Protein AF-A0A5J5L1P9-F1 (afdb_monomer)

Solvent-accessible surface area (backbone atoms only — not comparable to full-atom values): 9805 Å² total; per-residue (Å²): 118,66,68,64,53,52,54,52,50,53,53,51,52,52,51,52,53,50,54,52,51,53,50,51,51,54,51,48,53,49,54,50,48,52,67,70,63,41,85,56,68,41,82,40,94,40,99,84,51,67,22,40,37,35,69,21,48,25,33,26,48,8,38,79,91,43,48,84,49,47,78,63,53,38,93,44,65,14,41,37,32,46,39,77,67,22,42,37,34,26,42,86,57,82,43,80,42,54,42,92,37,51,66,30,33,37,36,91,45,93,82,44,55,26,38,40,34,38,39,34,66,100,49,58,21,40,25,34,32,31,74,36,44,67,40,28,41,54,52,51,48,59,42,55,76,79,38,54,63,38,74,57,32,44,49,53,42,36,62,68,29,64,84,70,79,58,84,82,84,84,80,73,83,82,71,80,76,81,123

Sequence (179 aa):
MQIMGWVLAIGATMLVALVLALAAVSIYLAFARINRAGDQPRLIPHPGGRAVEFPVMTASRGNRTLPFHLRHGSPLPGLVRVTPDGLDYRPLRWVHVPADRILCVDVPYPSATAFFTVWVRDEPVVSVMAISRLAAEQCVVELALHHPLTPRAWELVAHRYQGGGYVPRVVSPDVARFS

Nearest PDB structures (foldseek):
  7xt7-assembly1_k  TM=6.639E-01  e=9.332E-03  Komagataella phaffii
  5umr-assembly1_A  TM=6.435E-01  e=1.492E-02  Homo sapiens
  1wg7-assembly1_A  TM=4.835E-01  e=2.420E-03  Homo sapiens
  2gcj-assembly4_D  TM=7.622E-01  e=8.186E-02  Saccharomyces cerevisiae
  2gcl-assembly1_A  TM=7.349E-01  e=1.388E-01  Saccharomyces cerevisiae

Mean predicted aligned error: 10.89 Å

pLDDT: mean 78.05, std 16.17, range [36.44, 94.25]

Organism: NCBI:txid1461025

Structure (mmCIF, N/CA/C/O backbone):
data_AF-A0A5J5L1P9-F1
#
_entry.id   AF-A0A5J5L1P9-F1
#
loop_
_atom_site.group_PDB
_atom_site.id
_atom_site.type_symbol
_atom_site.label_atom_id
_atom_site.label_alt_id
_atom_site.label_comp_id
_atom_site.label_asym_id
_atom_site.label_entity_id
_atom_site.label_seq_id
_atom_site.pdbx_PDB_ins_code
_atom_site.Cartn_x
_atom_site.Cartn_y
_atom_site.Cartn_z
_atom_site.occupancy
_atom_site.B_iso_or_equiv
_atom_site.auth_seq_id
_atom_site.auth_comp_id
_atom_site.auth_asym_id
_atom_site.auth_atom_id
_atom_site.pdbx_PDB_model_num
ATOM 1 N N . MET A 1 1 ? 29.258 -15.909 -47.925 1.00 61.88 1 MET A N 1
ATOM 2 C CA . MET A 1 1 ? 28.359 -16.114 -46.760 1.00 61.88 1 MET A CA 1
ATOM 3 C C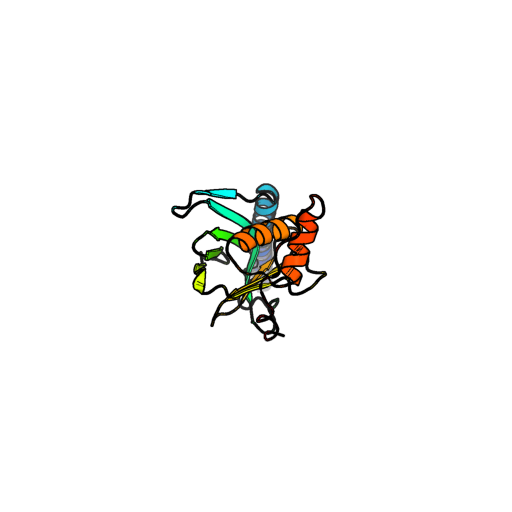 . MET A 1 1 ? 28.634 -15.189 -45.567 1.00 61.88 1 MET A C 1
ATOM 5 O O . MET A 1 1 ? 27.698 -14.946 -44.822 1.00 61.88 1 MET A O 1
ATOM 9 N N . GLN A 1 2 ? 29.836 -14.620 -45.383 1.00 73.62 2 GLN A N 1
ATOM 10 C CA . GLN A 1 2 ? 30.139 -13.740 -44.233 1.00 73.62 2 GLN A CA 1
ATOM 11 C C . GLN A 1 2 ? 29.314 -12.442 -44.163 1.00 73.62 2 GLN A C 1
ATOM 13 O O . GLN A 1 2 ? 28.899 -12.054 -43.078 1.00 73.62 2 GLN A O 1
ATOM 18 N N . ILE A 1 3 ? 29.031 -11.789 -45.296 1.00 79.25 3 ILE A N 1
ATOM 19 C CA . ILE A 1 3 ? 28.313 -10.497 -45.324 1.00 79.25 3 ILE A CA 1
ATOM 20 C C . ILE A 1 3 ? 26.885 -10.631 -44.763 1.00 79.25 3 ILE A C 1
ATOM 22 O O . ILE A 1 3 ? 26.454 -9.802 -43.968 1.00 79.25 3 ILE A O 1
ATOM 26 N N . MET A 1 4 ? 26.183 -11.719 -45.099 1.00 81.38 4 MET A N 1
ATOM 27 C CA . MET A 1 4 ? 24.829 -11.999 -44.598 1.00 81.38 4 MET A CA 1
ATOM 28 C C . MET A 1 4 ? 24.811 -12.195 -43.070 1.00 81.38 4 MET A C 1
ATOM 30 O O . MET A 1 4 ? 23.893 -11.735 -42.396 1.00 81.38 4 MET A O 1
ATOM 34 N N . GLY A 1 5 ? 25.850 -12.834 -42.517 1.00 79.25 5 GLY A N 1
ATOM 35 C CA . GLY A 1 5 ? 25.993 -13.038 -41.073 1.00 79.25 5 GLY A CA 1
ATOM 36 C C . GLY A 1 5 ? 26.191 -11.729 -40.306 1.00 79.25 5 GLY A C 1
ATOM 37 O O . GLY A 1 5 ? 25.571 -11.534 -39.264 1.00 79.25 5 GLY A O 1
ATOM 38 N N . TRP A 1 6 ? 26.984 -10.799 -40.850 1.00 86.62 6 TRP A N 1
ATOM 39 C CA . TRP A 1 6 ? 27.190 -9.477 -40.248 1.00 86.62 6 TRP A CA 1
ATOM 40 C C . TRP A 1 6 ? 25.922 -8.622 -40.249 1.00 86.62 6 TRP A C 1
ATOM 42 O O . TRP A 1 6 ? 25.624 -7.980 -39.245 1.00 86.62 6 TRP A O 1
ATOM 52 N N . VAL A 1 7 ? 25.142 -8.652 -41.333 1.00 85.81 7 VAL A N 1
ATOM 53 C CA . VAL A 1 7 ? 23.871 -7.911 -41.425 1.00 85.81 7 VAL A CA 1
ATOM 54 C C . VAL A 1 7 ? 22.862 -8.412 -40.389 1.00 85.81 7 VAL A C 1
ATOM 56 O O . VAL A 1 7 ? 22.247 -7.604 -39.694 1.00 85.81 7 VAL A O 1
ATOM 59 N N . LEU A 1 8 ? 22.730 -9.733 -40.233 1.00 86.62 8 LEU A N 1
ATOM 60 C CA . LEU A 1 8 ? 21.840 -10.323 -39.230 1.00 86.62 8 LEU A CA 1
ATOM 61 C C . LEU A 1 8 ? 22.298 -10.017 -37.802 1.00 86.62 8 LEU A C 1
ATOM 63 O O . LEU A 1 8 ? 21.467 -9.673 -36.962 1.00 86.62 8 LEU A O 1
ATOM 67 N N . ALA A 1 9 ? 23.605 -10.094 -37.536 1.00 86.06 9 ALA A N 1
ATOM 68 C CA . ALA A 1 9 ? 24.159 -9.763 -36.230 1.00 86.06 9 ALA A CA 1
ATOM 69 C C . ALA A 1 9 ? 23.867 -8.303 -35.865 1.00 86.06 9 ALA A C 1
ATOM 71 O O . ALA A 1 9 ? 23.270 -8.059 -34.825 1.00 86.06 9 ALA A O 1
ATOM 72 N N . ILE A 1 10 ? 24.192 -7.349 -36.747 1.00 89.81 10 ILE A N 1
ATOM 73 C CA . ILE A 1 10 ? 23.948 -5.914 -36.523 1.00 89.81 10 ILE A CA 1
ATOM 74 C C . ILE A 1 10 ? 22.454 -5.637 -36.321 1.00 89.81 10 ILE A C 1
ATOM 76 O O . ILE A 1 10 ? 22.087 -4.918 -35.390 1.00 89.81 10 ILE A O 1
ATOM 80 N N . GLY A 1 11 ? 21.590 -6.233 -37.149 1.00 89.50 11 GLY A N 1
ATOM 81 C CA . GLY A 1 11 ? 20.139 -6.101 -37.014 1.00 89.50 11 GLY A CA 1
ATOM 82 C C . GLY A 1 11 ? 19.629 -6.588 -35.655 1.00 89.50 11 GLY A C 1
ATOM 83 O O . GLY A 1 11 ? 18.851 -5.890 -35.004 1.00 89.50 11 GLY A O 1
ATOM 84 N N . ALA A 1 12 ? 20.117 -7.738 -35.183 1.00 89.31 12 ALA A N 1
ATOM 85 C CA . ALA A 1 12 ? 19.770 -8.267 -33.868 1.00 89.31 12 ALA A CA 1
ATOM 86 C C . ALA A 1 12 ? 20.264 -7.358 -32.731 1.00 89.31 12 ALA A C 1
ATOM 88 O O . ALA A 1 12 ? 19.500 -7.072 -31.809 1.00 89.31 12 ALA A O 1
ATOM 89 N N . THR A 1 13 ? 21.496 -6.839 -32.801 1.00 91.12 13 THR A N 1
ATOM 90 C CA . THR A 1 13 ? 22.022 -5.933 -31.766 1.00 91.12 13 THR A CA 1
ATOM 91 C C . THR A 1 13 ? 21.241 -4.624 -31.708 1.00 91.12 13 THR A C 1
ATOM 93 O O . THR A 1 13 ? 20.932 -4.148 -30.616 1.00 91.12 13 THR A O 1
ATOM 96 N N . MET A 1 14 ? 20.878 -4.053 -32.862 1.00 92.62 14 MET A N 1
ATOM 97 C CA . MET A 1 14 ? 20.061 -2.836 -32.914 1.00 92.62 14 MET A CA 1
ATOM 98 C C . MET A 1 14 ? 18.661 -3.069 -32.343 1.00 92.62 14 MET A C 1
ATOM 100 O O . MET A 1 14 ? 18.158 -2.221 -31.608 1.00 92.62 14 MET A O 1
ATOM 104 N N . LEU A 1 15 ? 18.054 -4.228 -32.620 1.00 94.06 15 LEU A N 1
ATOM 105 C CA . LEU A 1 15 ? 16.758 -4.592 -32.051 1.00 94.06 15 LEU A CA 1
ATOM 106 C C . LEU A 1 15 ? 16.831 -4.715 -30.523 1.00 94.06 15 LEU A C 1
ATOM 108 O O . LEU A 1 15 ? 15.988 -4.157 -29.825 1.00 94.06 15 LEU A O 1
ATOM 112 N N . VAL A 1 16 ? 17.857 -5.389 -29.996 1.00 93.56 16 VAL A N 1
ATOM 113 C CA . VAL A 1 16 ? 18.073 -5.506 -28.545 1.00 93.56 16 VAL A CA 1
ATOM 114 C C . VAL A 1 16 ? 18.275 -4.127 -27.912 1.00 93.56 16 VAL A C 1
ATOM 116 O O . VAL A 1 16 ? 17.633 -3.817 -26.910 1.00 93.56 16 VAL A O 1
ATOM 119 N N . ALA A 1 17 ? 19.105 -3.270 -28.513 1.00 92.38 17 ALA A N 1
ATOM 120 C CA . ALA A 1 17 ? 19.331 -1.911 -28.025 1.00 92.38 17 ALA A CA 1
ATOM 121 C C . ALA A 1 17 ? 18.038 -1.076 -28.017 1.00 92.38 17 ALA A C 1
ATOM 123 O O . ALA A 1 17 ? 17.767 -0.373 -27.043 1.00 92.38 17 ALA A O 1
ATOM 124 N N . LEU A 1 18 ? 17.209 -1.194 -29.059 1.00 94.25 18 LEU A N 1
ATOM 125 C CA . LEU A 1 18 ? 15.919 -0.510 -29.145 1.00 94.25 18 LEU A CA 1
ATOM 126 C C . LEU A 1 18 ? 14.950 -0.978 -28.052 1.00 94.25 18 LEU A C 1
ATOM 128 O O . LEU A 1 18 ? 14.326 -0.150 -27.389 1.00 94.25 18 LEU A O 1
ATOM 132 N N . VAL A 1 19 ? 14.844 -2.291 -27.827 1.00 91.81 19 VAL A N 1
ATOM 133 C CA . VAL A 1 19 ? 13.990 -2.860 -26.771 1.00 91.81 19 VAL A CA 1
ATOM 134 C C . VAL A 1 19 ? 14.438 -2.378 -25.389 1.00 91.81 19 VAL A C 1
ATOM 136 O O . VAL A 1 19 ? 13.602 -1.961 -24.586 1.00 91.81 19 VAL A O 1
ATOM 139 N N . LEU A 1 20 ? 15.747 -2.363 -25.123 1.00 90.81 20 LEU A N 1
ATOM 140 C CA . LEU A 1 20 ? 16.297 -1.858 -23.863 1.00 90.81 20 LEU A CA 1
ATOM 141 C C . LEU A 1 20 ? 16.034 -0.357 -23.678 1.00 90.81 20 LEU A C 1
ATOM 143 O O . LEU A 1 20 ? 15.646 0.061 -22.587 1.00 90.81 20 LEU A O 1
ATOM 147 N N . ALA A 1 21 ? 16.179 0.448 -24.734 1.00 89.50 21 ALA A N 1
ATOM 148 C CA . ALA A 1 21 ? 15.886 1.879 -24.687 1.00 89.50 21 ALA A CA 1
ATOM 149 C C . ALA A 1 21 ? 14.401 2.151 -24.389 1.00 89.50 21 ALA A C 1
ATOM 151 O O . ALA A 1 21 ? 14.083 2.965 -23.522 1.00 89.50 21 ALA A O 1
ATOM 152 N N . LEU A 1 22 ? 13.483 1.431 -25.044 1.00 89.88 22 LEU A N 1
ATOM 153 C CA . LEU A 1 22 ? 12.042 1.547 -24.793 1.00 89.88 22 LEU A CA 1
ATOM 154 C C . LEU A 1 22 ? 11.667 1.128 -23.366 1.00 89.88 22 LEU A C 1
ATOM 156 O O . LEU A 1 22 ? 10.854 1.798 -22.718 1.00 89.88 22 LEU A O 1
ATOM 160 N N . ALA A 1 23 ? 12.276 0.057 -22.851 1.00 80.56 23 ALA A N 1
ATOM 161 C CA . ALA A 1 23 ? 12.087 -0.370 -21.469 1.00 80.56 23 ALA A CA 1
ATOM 162 C C . ALA A 1 23 ? 12.573 0.704 -20.482 1.00 80.56 23 ALA A C 1
ATOM 164 O O . ALA A 1 23 ? 11.833 1.083 -19.573 1.00 80.56 23 ALA A O 1
ATOM 165 N N . ALA A 1 24 ? 13.768 1.263 -20.700 1.00 80.75 24 ALA A N 1
ATOM 166 C CA . ALA A 1 24 ? 14.326 2.322 -19.862 1.00 80.75 24 ALA A CA 1
ATOM 167 C C . ALA A 1 24 ? 13.453 3.589 -19.859 1.00 80.75 24 ALA A C 1
ATOM 169 O O . ALA A 1 24 ? 13.170 4.136 -18.793 1.00 80.75 24 ALA A O 1
ATOM 170 N N . VAL A 1 25 ? 12.960 4.025 -21.024 1.00 83.75 25 VAL A N 1
ATOM 171 C CA . VAL A 1 25 ? 12.041 5.174 -21.135 1.00 83.75 25 VAL A CA 1
ATOM 172 C C . VAL A 1 25 ? 10.729 4.905 -20.401 1.00 83.75 25 VAL A C 1
ATOM 174 O O . VAL A 1 25 ? 10.239 5.774 -19.680 1.00 83.75 25 VAL A O 1
ATOM 177 N N . SER A 1 26 ? 10.168 3.702 -20.534 1.00 73.50 26 SER A N 1
ATOM 178 C CA . SER A 1 26 ? 8.922 3.326 -19.854 1.00 73.50 26 SER A CA 1
ATOM 179 C C . SER A 1 26 ? 9.076 3.362 -18.332 1.00 73.50 26 SER A C 1
ATOM 181 O O . SER A 1 26 ? 8.219 3.909 -17.634 1.00 73.50 26 SER A O 1
ATOM 183 N N . ILE A 1 27 ? 10.200 2.847 -17.823 1.00 75.12 27 ILE A N 1
ATOM 184 C CA . ILE A 1 27 ? 10.556 2.901 -16.401 1.00 75.12 27 ILE A CA 1
ATOM 185 C C . ILE A 1 27 ? 10.727 4.357 -15.951 1.00 75.12 27 ILE A C 1
ATOM 187 O O . ILE A 1 27 ? 10.115 4.771 -14.966 1.00 75.12 27 ILE A O 1
ATOM 191 N N . TYR A 1 28 ? 11.491 5.162 -16.695 1.00 77.56 28 TYR A N 1
ATOM 192 C CA . TYR A 1 28 ? 11.703 6.576 -16.384 1.00 77.56 28 TYR A CA 1
ATOM 193 C C . TYR A 1 28 ? 10.385 7.353 -16.318 1.00 77.56 28 TYR A C 1
ATOM 195 O O . TYR A 1 28 ? 10.155 8.083 -15.360 1.00 77.56 28 TYR A O 1
ATOM 203 N N . LEU A 1 29 ? 9.486 7.174 -17.289 1.00 75.69 29 LEU A N 1
ATOM 204 C CA . LEU A 1 29 ? 8.185 7.843 -17.296 1.00 75.69 29 LEU A CA 1
ATOM 205 C C . LEU A 1 29 ? 7.301 7.406 -16.122 1.00 75.69 29 LEU A C 1
ATOM 207 O O . LEU A 1 29 ? 6.571 8.235 -15.577 1.00 75.69 29 LEU A O 1
ATOM 211 N N . ALA A 1 30 ? 7.371 6.138 -15.714 1.00 66.31 30 ALA A N 1
ATOM 212 C CA . ALA A 1 30 ? 6.647 5.638 -14.552 1.00 66.31 30 ALA A CA 1
ATOM 213 C C . ALA A 1 30 ? 7.141 6.307 -13.256 1.00 66.31 30 ALA A C 1
ATOM 215 O O . ALA A 1 30 ? 6.335 6.879 -12.521 1.00 66.31 30 ALA A O 1
ATOM 216 N N . PHE A 1 31 ? 8.458 6.338 -13.025 1.00 67.06 31 PHE A N 1
ATOM 217 C CA . PHE A 1 31 ? 9.056 7.026 -11.873 1.00 67.06 31 PHE A CA 1
ATOM 218 C C . PHE A 1 31 ? 8.870 8.548 -11.923 1.00 67.06 31 PHE A C 1
ATOM 220 O O . PHE A 1 31 ? 8.550 9.170 -10.913 1.00 67.06 31 PHE A O 1
ATOM 227 N N . ALA A 1 32 ? 8.989 9.169 -13.096 1.00 64.12 32 ALA A N 1
ATOM 228 C CA . ALA A 1 32 ? 8.755 10.599 -13.265 1.00 64.12 32 ALA A CA 1
ATOM 229 C C . ALA A 1 32 ? 7.293 10.978 -12.984 1.00 64.12 32 ALA A C 1
ATOM 231 O O . ALA A 1 32 ? 7.040 12.045 -12.427 1.00 64.12 32 ALA A O 1
ATOM 232 N N . ARG A 1 33 ? 6.322 10.118 -13.327 1.00 61.56 33 ARG A N 1
ATOM 233 C CA . ARG A 1 33 ? 4.910 10.321 -12.961 1.00 61.56 33 ARG A CA 1
ATOM 234 C C . ARG A 1 33 ? 4.687 10.241 -11.457 1.00 61.56 33 ARG A C 1
ATOM 236 O O . ARG A 1 33 ? 3.936 11.066 -10.953 1.00 61.56 33 ARG A O 1
ATOM 243 N N . ILE A 1 34 ? 5.350 9.320 -10.757 1.00 60.69 34 ILE A N 1
ATOM 244 C CA . ILE A 1 34 ? 5.328 9.286 -9.287 1.00 60.69 34 ILE A CA 1
ATOM 245 C C . ILE A 1 34 ? 5.867 10.603 -8.722 1.00 60.69 34 ILE A C 1
ATOM 247 O O . ILE A 1 34 ? 5.175 11.281 -7.970 1.00 60.69 34 ILE A O 1
ATOM 251 N N . ASN A 1 35 ? 7.067 11.003 -9.149 1.00 58.12 35 ASN A N 1
ATOM 252 C CA . ASN A 1 35 ? 7.726 12.204 -8.638 1.00 58.12 35 ASN A CA 1
ATOM 253 C C . ASN A 1 35 ? 6.934 13.488 -8.952 1.00 58.12 35 ASN A C 1
ATOM 255 O O . ASN A 1 35 ? 6.962 14.429 -8.166 1.00 58.12 35 ASN A O 1
ATOM 259 N N . ARG A 1 36 ? 6.208 13.542 -10.083 1.00 52.47 36 ARG A N 1
ATOM 260 C CA . ARG A 1 36 ? 5.356 14.688 -10.465 1.00 52.47 36 ARG A CA 1
ATOM 261 C C . ARG A 1 36 ? 3.974 14.693 -9.820 1.00 52.47 36 ARG A C 1
ATOM 263 O O . ARG A 1 36 ? 3.430 15.775 -9.629 1.00 52.47 36 ARG A O 1
ATOM 270 N N . ALA A 1 37 ? 3.391 13.530 -9.521 1.00 51.53 37 ALA A N 1
ATOM 271 C CA . ALA A 1 37 ? 2.136 13.455 -8.767 1.00 51.53 37 ALA A CA 1
ATOM 272 C C . ALA A 1 37 ? 2.305 13.998 -7.336 1.00 51.53 37 ALA A C 1
ATOM 274 O O . ALA A 1 37 ? 1.316 14.349 -6.697 1.00 51.53 37 ALA A O 1
ATOM 275 N N . GLY A 1 38 ? 3.558 14.118 -6.884 1.00 50.75 38 GLY A N 1
ATOM 276 C CA . GLY A 1 38 ? 3.912 14.484 -5.529 1.00 50.75 38 GLY A CA 1
ATOM 277 C C . GLY A 1 38 ? 3.603 13.333 -4.582 1.00 50.75 38 GLY A C 1
ATOM 278 O O . GLY A 1 38 ? 2.714 12.520 -4.823 1.00 50.75 38 GLY A O 1
ATOM 279 N N . ASP A 1 39 ? 4.286 13.307 -3.447 1.00 61.56 39 ASP A N 1
ATOM 280 C CA . ASP A 1 39 ? 3.940 12.475 -2.285 1.00 61.56 39 ASP A CA 1
ATOM 281 C C . ASP A 1 39 ? 2.540 12.794 -1.710 1.00 61.56 39 ASP A C 1
ATOM 283 O O . ASP A 1 39 ? 2.238 12.460 -0.569 1.00 61.56 39 ASP A O 1
ATOM 287 N N . GLN A 1 40 ? 1.688 13.510 -2.448 1.00 71.31 40 GLN A N 1
ATOM 288 C CA . GLN A 1 40 ? 0.468 14.081 -1.923 1.00 71.31 40 GLN A CA 1
ATOM 289 C C . GLN A 1 40 ? -0.695 13.102 -2.089 1.00 71.31 40 GLN A C 1
ATOM 291 O O . GLN A 1 40 ? -1.051 12.751 -3.221 1.00 71.31 40 GLN A O 1
ATOM 296 N N . PRO A 1 41 ? -1.321 12.678 -0.979 1.00 84.62 41 PRO A N 1
ATOM 297 C CA . PRO A 1 41 ? -2.553 11.920 -1.042 1.00 84.62 41 PRO A CA 1
ATOM 298 C C . PRO A 1 41 ? -3.636 12.700 -1.780 1.00 84.62 41 PRO A C 1
ATOM 300 O O . PRO A 1 41 ? -3.777 13.915 -1.625 1.00 84.62 41 PRO A O 1
ATOM 303 N N . ARG A 1 42 ? -4.438 11.988 -2.568 1.00 87.44 42 ARG A N 1
ATOM 304 C CA . ARG A 1 42 ? -5.562 12.562 -3.307 1.00 87.44 42 ARG A CA 1
ATOM 305 C C . ARG A 1 42 ? -6.856 12.128 -2.645 1.00 87.44 42 ARG A C 1
ATOM 307 O O . ARG A 1 42 ? -7.123 10.938 -2.513 1.00 87.44 42 ARG A O 1
ATOM 314 N N . LEU A 1 43 ? -7.669 13.098 -2.251 1.00 89.06 43 LEU A N 1
ATOM 315 C CA . LEU A 1 43 ? -9.020 12.835 -1.770 1.00 89.06 43 LEU A CA 1
ATOM 316 C C . LEU A 1 43 ? -9.913 12.451 -2.950 1.00 89.06 43 LEU A C 1
ATOM 318 O O . LEU A 1 43 ? -9.950 13.147 -3.966 1.00 89.06 43 LEU A O 1
ATOM 322 N N . ILE A 1 44 ? -10.631 11.345 -2.800 1.00 89.69 44 ILE A N 1
ATOM 323 C CA . ILE A 1 44 ? -11.572 10.815 -3.782 1.00 89.69 44 ILE A CA 1
ATOM 324 C C . ILE A 1 44 ? -12.957 10.750 -3.124 1.00 89.69 44 ILE A C 1
ATOM 326 O O . ILE A 1 44 ? -13.070 10.317 -1.971 1.00 89.69 44 ILE A O 1
ATOM 330 N N . PRO A 1 45 ? -14.023 11.173 -3.827 1.00 87.00 45 PRO A N 1
ATOM 331 C CA . PRO A 1 45 ? -15.382 11.007 -3.332 1.00 87.00 45 PRO A CA 1
ATOM 332 C C . PRO A 1 45 ? -15.723 9.520 -3.183 1.00 87.00 45 PRO A C 1
ATOM 334 O O . PRO A 1 45 ? -15.483 8.728 -4.095 1.00 87.00 45 PRO A O 1
ATOM 337 N N . HIS A 1 46 ? -16.304 9.150 -2.042 1.00 86.44 46 HIS A N 1
ATOM 338 C CA . HIS A 1 46 ? -16.742 7.789 -1.754 1.00 86.44 46 HIS A CA 1
ATOM 339 C C . HIS A 1 46 ? -18.144 7.807 -1.116 1.00 86.44 46 HIS A C 1
ATOM 341 O O . HIS A 1 46 ? -18.411 8.677 -0.289 1.00 86.44 46 HIS A O 1
ATOM 347 N N . PRO A 1 47 ? -19.054 6.869 -1.441 1.00 83.00 47 PRO A N 1
ATOM 348 C CA . PRO A 1 47 ? -20.404 6.859 -0.866 1.00 83.00 47 PRO A CA 1
ATOM 349 C C . PRO A 1 47 ? -20.412 6.783 0.669 1.00 83.00 47 PRO A C 1
ATOM 351 O O . PRO A 1 47 ? -21.222 7.432 1.320 1.00 83.00 47 PRO A O 1
ATOM 354 N N . GLY A 1 48 ? -19.475 6.022 1.241 1.00 78.25 48 GLY A N 1
ATOM 355 C CA . GLY A 1 48 ? -19.308 5.853 2.689 1.00 78.25 48 GLY A CA 1
ATOM 356 C C . GLY A 1 48 ? -18.507 6.954 3.399 1.00 78.25 48 GLY A C 1
ATOM 357 O O . GLY A 1 48 ? -18.179 6.789 4.569 1.00 78.25 48 GLY A O 1
ATOM 358 N N . GLY A 1 49 ? -18.133 8.044 2.716 1.00 82.00 49 GLY A N 1
ATOM 359 C CA . GLY A 1 49 ? -17.359 9.142 3.305 1.00 82.00 49 GLY A CA 1
ATOM 360 C C . GLY A 1 49 ? -16.215 9.612 2.410 1.00 82.00 49 GLY A C 1
ATOM 361 O O . GLY A 1 49 ? -16.414 9.949 1.245 1.00 82.00 49 GLY A O 1
ATOM 362 N N . ARG A 1 50 ? -14.995 9.663 2.953 1.00 86.44 50 ARG A N 1
ATOM 363 C CA . ARG A 1 50 ? -13.801 10.016 2.174 1.00 86.44 50 ARG A CA 1
ATOM 364 C C . ARG A 1 50 ? -13.004 8.766 1.831 1.00 86.44 50 ARG A C 1
ATOM 366 O O . ARG A 1 50 ? -12.776 7.934 2.701 1.00 86.44 50 ARG A O 1
ATOM 373 N N . ALA A 1 51 ? -12.566 8.661 0.583 1.00 90.19 51 ALA A N 1
ATOM 374 C CA . ALA A 1 51 ? -11.493 7.758 0.200 1.00 90.19 51 ALA A CA 1
ATOM 375 C C . ALA A 1 51 ? -10.226 8.578 -0.037 1.00 90.19 51 ALA A C 1
ATOM 377 O O . ALA A 1 51 ? -10.290 9.700 -0.547 1.00 90.19 51 ALA A O 1
ATOM 378 N N . VAL A 1 52 ? -9.071 8.026 0.318 1.00 92.56 52 VAL A N 1
ATOM 379 C CA . VAL A 1 52 ? -7.781 8.687 0.108 1.00 92.56 52 VAL A CA 1
ATOM 380 C C . VAL A 1 52 ? -6.886 7.780 -0.716 1.00 92.56 52 VAL A C 1
ATOM 382 O O . VAL A 1 52 ? -6.607 6.647 -0.332 1.00 92.56 52 VAL A O 1
ATOM 385 N N . GLU A 1 53 ? -6.450 8.276 -1.869 1.00 91.94 53 GLU A N 1
ATOM 386 C CA . GLU A 1 53 ? -5.537 7.586 -2.771 1.00 91.94 53 GLU A CA 1
ATOM 387 C C . GLU A 1 53 ? -4.100 8.049 -2.542 1.00 91.94 53 GLU A C 1
ATOM 389 O O . GLU A 1 53 ? -3.785 9.234 -2.645 1.00 91.94 53 GLU A O 1
ATOM 394 N N . PHE A 1 54 ? -3.226 7.087 -2.280 1.00 90.19 54 PHE A N 1
ATOM 395 C CA . PHE A 1 54 ? -1.802 7.261 -2.068 1.00 90.19 54 PHE A CA 1
ATOM 396 C C . PHE A 1 54 ? -1.038 6.659 -3.250 1.00 90.19 54 PHE A C 1
ATOM 398 O O . PHE A 1 54 ? -1.193 5.464 -3.544 1.00 90.19 54 PHE A O 1
ATOM 405 N N . PRO A 1 55 ? -0.198 7.445 -3.938 1.00 87.75 55 PRO A N 1
ATOM 406 C CA . PRO A 1 55 ? 0.764 6.880 -4.863 1.00 87.75 55 PRO A CA 1
ATOM 407 C C . PRO A 1 55 ? 1.854 6.140 -4.073 1.00 87.75 55 PRO A C 1
ATOM 409 O O . PRO A 1 55 ? 2.311 6.599 -3.027 1.00 87.75 55 PRO A O 1
ATOM 412 N N . VAL A 1 56 ? 2.249 4.956 -4.546 1.00 86.69 56 VAL A N 1
ATOM 413 C CA . VAL A 1 56 ? 3.227 4.090 -3.867 1.00 86.69 56 VAL A CA 1
ATOM 414 C C . VAL A 1 56 ? 4.254 3.559 -4.865 1.00 86.69 56 VAL A C 1
ATOM 416 O O . VAL A 1 56 ? 3.956 3.417 -6.053 1.00 86.69 56 VAL A O 1
ATOM 419 N N . MET A 1 57 ? 5.463 3.227 -4.403 1.00 82.50 57 MET A N 1
ATOM 420 C CA . MET A 1 57 ? 6.454 2.564 -5.261 1.00 82.50 57 MET A CA 1
ATOM 421 C C . MET A 1 57 ? 5.961 1.189 -5.693 1.00 82.50 57 MET A C 1
ATOM 423 O O . MET A 1 57 ? 6.080 0.831 -6.858 1.00 82.50 57 MET A O 1
ATOM 427 N N . THR A 1 58 ? 5.382 0.427 -4.766 1.00 84.94 58 THR A N 1
ATOM 428 C CA . THR A 1 58 ? 4.745 -0.850 -5.083 1.00 84.94 58 THR A CA 1
ATOM 429 C C . THR A 1 58 ? 3.718 -1.224 -4.017 1.00 84.94 58 THR A C 1
ATOM 431 O O . THR A 1 58 ? 3.867 -0.888 -2.843 1.00 84.94 58 THR A O 1
ATOM 434 N N . ALA A 1 59 ? 2.671 -1.929 -4.434 1.00 86.75 59 ALA A N 1
ATOM 435 C CA . ALA A 1 59 ? 1.719 -2.593 -3.554 1.00 86.75 59 ALA A CA 1
ATOM 436 C C . ALA A 1 59 ? 1.419 -3.970 -4.137 1.00 86.75 59 ALA A C 1
ATOM 438 O O . ALA A 1 59 ? 1.005 -4.079 -5.293 1.00 86.75 59 ALA A O 1
ATOM 439 N N . SER A 1 60 ? 1.642 -5.033 -3.369 1.00 86.44 60 SER A N 1
ATOM 440 C CA . SER A 1 60 ? 1.438 -6.395 -3.866 1.00 86.44 60 SER A CA 1
ATOM 441 C C . SER A 1 60 ? 1.110 -7.382 -2.753 1.00 86.44 60 SER A C 1
ATOM 443 O O . SER A 1 60 ? 1.212 -7.070 -1.570 1.00 86.44 60 SER A O 1
ATOM 445 N N . ARG A 1 61 ? 0.730 -8.600 -3.144 1.00 86.00 61 ARG A N 1
ATOM 446 C CA . ARG A 1 61 ? 0.556 -9.714 -2.211 1.00 86.00 61 ARG A CA 1
ATOM 447 C C . ARG A 1 61 ? 1.924 -10.280 -1.816 1.00 86.00 61 ARG A C 1
ATOM 449 O O . ARG A 1 61 ? 2.667 -10.767 -2.673 1.00 86.00 61 ARG A O 1
ATOM 456 N N . GLY A 1 62 ? 2.236 -10.227 -0.527 1.00 74.94 62 GLY A N 1
ATOM 457 C CA . GLY A 1 62 ? 3.431 -10.792 0.095 1.00 74.94 62 GLY A CA 1
ATOM 458 C C . GLY A 1 62 ? 3.151 -12.110 0.819 1.00 74.94 62 GLY A C 1
ATOM 459 O O . GLY A 1 62 ? 2.009 -12.462 1.116 1.00 74.94 62 GLY A O 1
ATOM 460 N N . ASN A 1 63 ? 4.205 -12.872 1.107 1.00 78.44 63 ASN A N 1
ATOM 461 C CA . ASN A 1 63 ? 4.092 -14.056 1.959 1.00 78.44 63 ASN A CA 1
ATOM 462 C C . ASN A 1 63 ? 3.943 -13.633 3.432 1.00 78.44 63 ASN A C 1
ATOM 464 O O . ASN A 1 63 ? 4.657 -12.745 3.875 1.00 78.44 63 ASN A O 1
ATOM 468 N N . ARG A 1 64 ? 3.083 -14.294 4.215 1.00 73.31 64 ARG A N 1
ATOM 469 C CA . ARG A 1 64 ? 2.954 -14.042 5.663 1.00 73.31 64 ARG A CA 1
ATOM 470 C C . ARG A 1 64 ? 4.274 -14.221 6.416 1.00 73.31 64 ARG A C 1
ATOM 472 O O . ARG A 1 64 ? 4.569 -13.443 7.309 1.00 73.31 64 ARG A O 1
ATOM 479 N N . THR A 1 65 ? 5.076 -15.219 6.038 1.00 71.62 65 THR A N 1
ATOM 480 C CA . THR A 1 65 ? 6.360 -1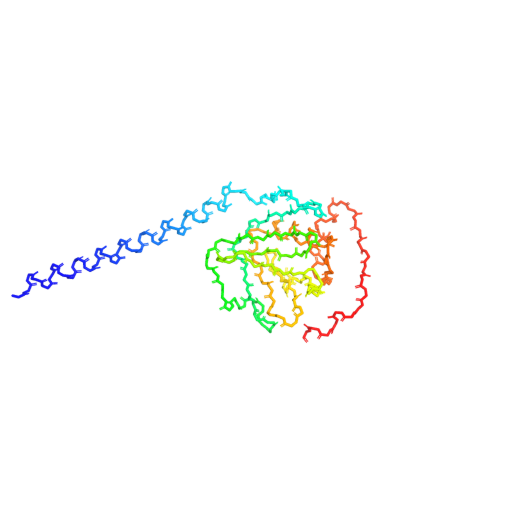5.517 6.702 1.00 71.62 65 THR A CA 1
ATOM 481 C C . THR A 1 65 ? 7.481 -14.578 6.260 1.00 71.62 65 THR A C 1
ATOM 483 O O . THR A 1 65 ? 8.415 -14.322 7.009 1.00 71.62 65 THR A O 1
ATOM 486 N N . LEU A 1 66 ? 7.405 -14.073 5.025 1.00 68.06 66 LEU A N 1
ATOM 487 C CA . LEU A 1 66 ? 8.386 -13.152 4.444 1.00 68.06 66 LEU A CA 1
ATOM 488 C C . LEU A 1 66 ? 7.622 -12.025 3.737 1.00 68.06 66 LEU A C 1
ATOM 490 O O . LEU A 1 66 ? 7.491 -12.053 2.508 1.00 68.06 66 LEU A O 1
ATOM 494 N N . PRO A 1 67 ? 7.092 -11.046 4.493 1.00 57.66 67 PRO A N 1
ATOM 495 C CA . PRO A 1 67 ? 6.204 -10.012 3.955 1.00 57.66 67 PRO A CA 1
ATOM 496 C C . PRO A 1 67 ? 6.869 -9.147 2.886 1.00 57.66 67 PRO A C 1
ATOM 498 O O . PRO A 1 67 ? 6.208 -8.610 2.006 1.00 57.66 67 PRO A O 1
ATOM 501 N N . PHE A 1 68 ? 8.193 -9.045 2.911 1.00 59.84 68 PHE A N 1
ATOM 502 C CA . PHE A 1 68 ? 8.986 -8.331 1.913 1.00 59.84 68 PHE A CA 1
ATOM 503 C C . PHE A 1 68 ? 9.155 -9.107 0.601 1.00 59.84 68 PHE A C 1
ATOM 505 O O . PHE A 1 68 ? 9.500 -8.517 -0.423 1.00 59.84 68 PHE A O 1
ATOM 512 N N . HIS A 1 69 ? 8.935 -10.426 0.607 1.00 57.38 69 HIS A N 1
ATOM 513 C CA . HIS A 1 69 ? 9.018 -11.222 -0.606 1.00 57.38 69 HIS A CA 1
ATOM 514 C C . HIS A 1 69 ? 7.716 -11.053 -1.385 1.00 57.38 69 HIS A C 1
ATOM 516 O O . HIS 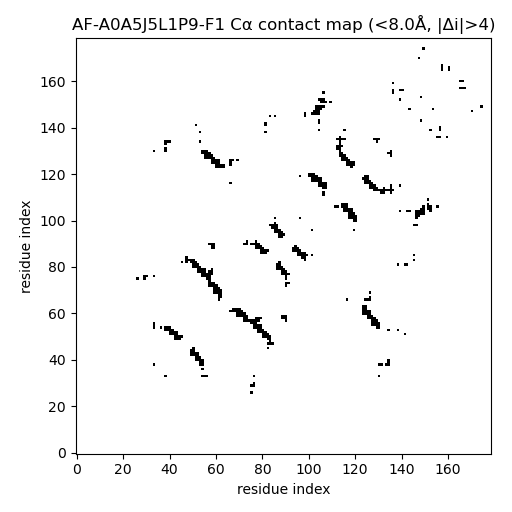A 1 69 ? 6.710 -11.731 -1.147 1.00 57.38 69 HIS A O 1
ATOM 522 N N . LEU A 1 70 ? 7.741 -10.076 -2.291 1.00 57.41 70 LEU A N 1
ATOM 523 C CA . LEU A 1 70 ? 6.647 -9.759 -3.193 1.00 57.41 70 LEU A CA 1
ATOM 524 C C . LEU A 1 70 ? 6.462 -10.954 -4.131 1.00 57.41 70 LEU A C 1
ATOM 526 O O . LEU A 1 70 ? 7.149 -11.070 -5.144 1.00 57.41 70 LEU A O 1
ATOM 530 N N . ARG A 1 71 ? 5.543 -11.869 -3.795 1.00 52.25 71 ARG A N 1
ATOM 531 C CA . ARG A 1 71 ? 5.307 -13.068 -4.614 1.00 52.25 71 ARG A CA 1
ATOM 532 C C . ARG A 1 71 ? 4.939 -12.674 -6.042 1.00 52.25 71 ARG A C 1
ATOM 534 O O . ARG A 1 71 ? 5.343 -13.361 -6.973 1.00 52.25 71 ARG A O 1
ATOM 541 N N . HIS A 1 72 ? 4.224 -11.557 -6.203 1.00 53.09 72 HIS A N 1
ATOM 542 C CA . HIS A 1 72 ? 3.808 -10.978 -7.484 1.00 53.09 72 HIS A CA 1
ATOM 543 C C . HIS A 1 72 ? 4.029 -9.455 -7.503 1.00 53.09 72 HIS A C 1
ATOM 545 O O . HIS A 1 72 ? 3.128 -8.688 -7.850 1.00 53.09 72 HIS A O 1
ATOM 551 N N . GLY A 1 73 ? 5.206 -9.006 -7.055 1.00 51.62 73 GLY A N 1
ATOM 552 C CA . GLY A 1 73 ? 5.567 -7.589 -7.063 1.00 51.62 73 GLY A CA 1
ATOM 553 C C . GLY A 1 73 ? 5.602 -7.045 -8.482 1.00 51.62 73 GLY A C 1
ATOM 554 O O . GLY A 1 73 ? 6.471 -7.419 -9.264 1.00 51.62 73 GLY A O 1
ATOM 555 N N . SER A 1 74 ? 4.665 -6.160 -8.817 1.00 56.38 74 SER A N 1
ATOM 556 C CA . SER A 1 74 ? 4.806 -5.349 -10.020 1.00 56.38 74 SER A CA 1
ATOM 557 C C . SER A 1 74 ? 6.007 -4.420 -9.808 1.00 56.38 74 SER A C 1
ATOM 559 O O . SER A 1 74 ? 6.034 -3.725 -8.787 1.00 56.38 74 SER A O 1
ATOM 561 N N . PRO A 1 75 ? 6.990 -4.380 -10.730 1.00 56.91 75 PRO A N 1
ATOM 562 C CA . PRO A 1 75 ? 8.057 -3.380 -10.690 1.00 56.91 75 PRO A CA 1
ATOM 563 C C . PRO A 1 75 ? 7.522 -1.976 -11.012 1.00 56.91 75 PRO A C 1
ATOM 565 O O . PRO A 1 75 ? 8.276 -1.006 -11.004 1.00 56.91 75 PRO A O 1
ATOM 568 N N . LEU A 1 76 ? 6.233 -1.875 -11.354 1.00 66.25 76 LEU A N 1
ATOM 569 C CA . LEU A 1 76 ? 5.579 -0.633 -11.695 1.00 66.25 76 LEU A CA 1
ATOM 570 C C . LEU A 1 76 ? 5.004 0.050 -10.449 1.00 66.25 76 LEU A C 1
ATOM 572 O O . LEU A 1 76 ? 4.532 -0.627 -9.531 1.00 66.25 76 LEU A O 1
ATOM 576 N N . PRO A 1 77 ? 4.949 1.388 -10.477 1.00 73.94 77 PRO A N 1
ATOM 577 C CA . PRO A 1 77 ? 4.294 2.192 -9.458 1.00 73.94 77 PRO A CA 1
ATOM 578 C C . PRO A 1 77 ? 2.860 1.753 -9.198 1.00 73.94 77 PRO A C 1
ATOM 580 O O . PRO A 1 77 ? 2.067 1.576 -10.132 1.00 73.94 77 PRO A O 1
ATOM 583 N N . GLY A 1 78 ? 2.526 1.622 -7.920 1.00 82.38 78 GLY A N 1
ATOM 584 C CA . GLY A 1 78 ? 1.198 1.245 -7.470 1.00 82.38 78 GLY A CA 1
ATOM 585 C C . GLY A 1 78 ? 0.358 2.448 -7.060 1.00 82.38 78 GLY A C 1
ATOM 586 O O . GLY A 1 78 ? 0.834 3.574 -6.916 1.00 82.38 78 GLY A O 1
ATOM 587 N N . LEU A 1 79 ? -0.918 2.170 -6.823 1.00 88.38 79 LEU A N 1
ATOM 588 C CA . LEU A 1 79 ? -1.802 3.043 -6.062 1.00 88.38 79 LEU A CA 1
ATOM 589 C C . LEU A 1 79 ? -2.386 2.228 -4.917 1.00 88.38 79 LEU A C 1
ATOM 591 O O . LEU A 1 79 ? -2.682 1.043 -5.099 1.00 88.38 79 LEU A O 1
ATOM 595 N N . VAL A 1 80 ? -2.568 2.875 -3.777 1.00 92.12 80 VAL A N 1
ATOM 596 C CA . VAL A 1 80 ? -3.319 2.351 -2.638 1.00 92.12 80 VAL A CA 1
ATOM 597 C C . VAL A 1 80 ? -4.449 3.325 -2.347 1.00 92.12 80 VAL A C 1
ATOM 599 O O . VAL A 1 80 ? -4.211 4.525 -2.291 1.00 92.12 80 VAL A O 1
ATOM 602 N N . ARG A 1 81 ? -5.675 2.838 -2.179 1.00 93.56 81 ARG A N 1
ATOM 603 C CA . ARG A 1 81 ? -6.806 3.633 -1.706 1.00 93.56 81 ARG A CA 1
ATOM 604 C C . ARG A 1 81 ? -7.244 3.099 -0.366 1.00 93.56 81 ARG A C 1
ATOM 606 O O . ARG A 1 81 ? -7.581 1.925 -0.237 1.00 93.56 81 ARG A O 1
ATOM 613 N N . VAL A 1 82 ? -7.250 3.987 0.607 1.00 93.69 82 VAL A N 1
ATOM 614 C CA . VAL A 1 82 ? -7.866 3.735 1.898 1.00 93.69 82 VAL A CA 1
ATOM 615 C C . VAL A 1 82 ? -9.303 4.216 1.793 1.00 93.69 82 VAL A C 1
ATOM 617 O O . VAL A 1 82 ? -9.548 5.367 1.426 1.00 93.69 82 VAL A O 1
ATOM 620 N N . THR A 1 83 ? -10.246 3.317 2.043 1.00 91.75 83 THR A N 1
ATOM 621 C CA . THR A 1 83 ? -11.682 3.586 1.977 1.00 91.75 83 THR A CA 1
ATOM 622 C C . THR A 1 83 ? -12.342 3.142 3.284 1.00 91.75 83 THR A C 1
ATOM 624 O O . THR A 1 83 ? -11.799 2.278 3.973 1.00 91.75 83 THR A O 1
ATOM 627 N N . PRO A 1 84 ? -13.531 3.664 3.622 1.00 87.25 84 PRO A N 1
ATOM 628 C CA . PRO A 1 84 ? -14.293 3.176 4.772 1.00 87.25 84 PRO A CA 1
ATOM 629 C C . PRO A 1 84 ? -14.652 1.685 4.666 1.00 87.25 84 PRO A C 1
ATOM 631 O O . PRO A 1 84 ? -14.761 1.007 5.684 1.00 87.25 84 PRO A O 1
ATOM 634 N N . ASP A 1 85 ? -14.790 1.175 3.439 1.00 91.12 85 ASP A N 1
ATOM 635 C CA . ASP A 1 85 ? -15.177 -0.211 3.156 1.00 91.12 85 ASP A CA 1
ATOM 636 C C . ASP A 1 85 ? -13.971 -1.165 3.135 1.00 91.12 85 ASP A C 1
ATOM 638 O O . ASP A 1 85 ? -14.141 -2.384 3.085 1.00 91.12 85 ASP A O 1
ATOM 642 N N . GLY A 1 86 ? -12.745 -0.632 3.196 1.00 92.31 86 GLY A N 1
ATOM 643 C CA . GLY A 1 86 ? -11.510 -1.408 3.203 1.00 92.31 86 GLY A CA 1
ATOM 644 C C . GLY A 1 86 ? -10.370 -0.771 2.408 1.00 92.31 86 GLY A C 1
ATOM 645 O O . GLY A 1 86 ? -10.241 0.450 2.304 1.00 92.31 86 GLY A O 1
ATOM 646 N N . LEU A 1 87 ? -9.520 -1.615 1.830 1.00 94.12 87 LEU A N 1
ATOM 647 C CA . LEU A 1 87 ? -8.300 -1.217 1.134 1.00 94.12 87 LEU A CA 1
ATOM 648 C C . LEU A 1 87 ? -8.352 -1.636 -0.334 1.00 94.12 87 LEU A C 1
ATOM 650 O O . LEU A 1 87 ? -8.364 -2.831 -0.630 1.00 94.12 87 LEU A O 1
ATOM 654 N N . ASP A 1 88 ? -8.255 -0.680 -1.254 1.00 93.38 88 ASP A N 1
ATOM 655 C CA . ASP A 1 88 ? -7.963 -0.995 -2.651 1.00 93.38 88 ASP A CA 1
ATOM 656 C C . ASP A 1 88 ? -6.480 -0.824 -2.941 1.00 93.38 88 ASP A C 1
ATOM 658 O O . ASP A 1 88 ? -5.842 0.126 -2.495 1.00 93.38 88 ASP A O 1
ATOM 662 N N . TYR A 1 89 ? -5.914 -1.691 -3.769 1.00 90.88 89 TYR A N 1
ATOM 663 C CA . TYR A 1 89 ? -4.573 -1.473 -4.298 1.00 90.88 89 TYR A CA 1
ATOM 664 C C . TYR A 1 89 ? -4.452 -1.953 -5.738 1.00 90.88 89 TYR A C 1
ATOM 666 O O . TYR A 1 89 ? -5.191 -2.828 -6.196 1.00 90.88 89 TYR A O 1
ATOM 674 N N . ARG A 1 90 ? -3.515 -1.355 -6.479 1.00 85.31 90 ARG A N 1
ATOM 675 C CA . ARG A 1 90 ? -3.329 -1.617 -7.909 1.00 85.31 90 ARG A CA 1
ATOM 676 C C . ARG A 1 90 ? -1.894 -2.038 -8.241 1.00 85.31 90 ARG A C 1
ATOM 678 O O . ARG A 1 90 ? -1.088 -1.172 -8.573 1.00 85.31 90 ARG A O 1
ATOM 685 N N . PRO A 1 91 ? -1.585 -3.349 -8.243 1.00 67.75 91 PRO A N 1
ATOM 686 C CA . PRO A 1 91 ? -0.338 -3.863 -8.815 1.00 67.75 91 PRO A CA 1
ATOM 687 C C . PRO A 1 91 ? -0.364 -3.839 -10.354 1.00 67.75 91 PRO A C 1
ATOM 689 O O . PRO A 1 91 ? 0.594 -3.421 -10.997 1.00 67.75 91 PRO A O 1
ATOM 692 N N . LEU A 1 92 ? -1.485 -4.278 -10.941 1.00 73.69 92 LEU A N 1
ATOM 693 C CA . LEU A 1 92 ? -1.766 -4.296 -12.389 1.00 73.69 92 LEU A CA 1
ATOM 694 C C . LEU A 1 92 ? -3.248 -3.989 -12.656 1.00 73.69 92 LEU A C 1
ATOM 696 O O . LEU A 1 92 ? -3.585 -3.187 -13.520 1.00 73.69 92 LEU A O 1
ATOM 700 N N . ARG A 1 93 ? -4.131 -4.591 -11.853 1.00 82.00 93 ARG A N 1
ATOM 701 C CA . ARG A 1 93 ? -5.575 -4.327 -11.779 1.00 82.00 93 ARG A CA 1
ATOM 702 C C . ARG A 1 93 ? -5.950 -3.943 -10.354 1.00 82.00 93 ARG A C 1
ATOM 704 O O . ARG A 1 93 ? -5.204 -4.275 -9.438 1.00 82.00 93 ARG A O 1
ATOM 711 N N . TRP A 1 94 ? -7.078 -3.267 -10.175 1.00 88.00 94 TRP A N 1
ATOM 712 C CA . TRP A 1 94 ? -7.594 -2.980 -8.839 1.00 88.00 94 TRP A CA 1
ATOM 713 C C . TRP A 1 94 ? -7.953 -4.276 -8.115 1.00 88.00 94 TRP A C 1
ATOM 715 O O . TRP A 1 94 ? -8.578 -5.169 -8.690 1.00 88.00 94 TRP A O 1
ATOM 725 N N . VAL A 1 95 ? -7.517 -4.373 -6.865 1.00 90.81 95 VAL A N 1
ATOM 726 C CA . VAL A 1 95 ? -7.856 -5.443 -5.934 1.00 90.81 95 VAL A CA 1
ATOM 727 C C . VAL A 1 95 ? -8.413 -4.783 -4.687 1.00 90.81 95 VAL A C 1
ATOM 729 O O . VAL A 1 95 ? -7.725 -3.959 -4.092 1.00 90.81 95 VAL A O 1
ATOM 732 N N . HIS A 1 96 ? -9.630 -5.164 -4.315 1.00 93.44 96 HIS A N 1
ATOM 733 C CA . HIS A 1 96 ? -10.297 -4.697 -3.107 1.00 93.44 96 HIS A CA 1
ATOM 734 C C . HIS A 1 96 ? -10.107 -5.711 -1.976 1.00 93.44 96 HIS A C 1
ATOM 736 O O . HIS A 1 96 ? -10.282 -6.917 -2.180 1.00 93.44 96 HIS A O 1
ATOM 742 N N . VAL A 1 97 ? -9.752 -5.222 -0.793 1.00 93.31 97 VAL A N 1
ATOM 743 C CA . VAL A 1 97 ? -9.706 -5.980 0.457 1.00 93.31 97 VAL A CA 1
ATOM 744 C C . VAL A 1 97 ? -10.759 -5.392 1.392 1.00 93.31 97 VAL A C 1
ATOM 746 O O . VAL A 1 97 ? -10.558 -4.279 1.877 1.00 93.31 97 VAL A O 1
ATOM 749 N N . PRO A 1 98 ? -11.844 -6.129 1.672 1.00 93.62 98 PRO A N 1
ATOM 750 C CA . PRO A 1 98 ? -12.889 -5.683 2.586 1.00 93.62 98 PRO A CA 1
ATOM 751 C C . PRO A 1 98 ? -12.368 -5.408 4.002 1.00 93.62 98 PRO A C 1
ATOM 753 O O . PRO A 1 98 ? -11.485 -6.120 4.497 1.00 93.62 98 PRO A O 1
ATOM 756 N N . ALA A 1 99 ? -12.941 -4.409 4.673 1.00 91.75 99 ALA A N 1
ATOM 757 C CA . ALA A 1 99 ? -12.535 -3.974 6.008 1.00 91.75 99 ALA A CA 1
ATOM 758 C C . ALA A 1 99 ? -12.609 -5.087 7.067 1.00 91.75 99 ALA A C 1
ATOM 760 O O . ALA A 1 99 ? -11.710 -5.204 7.897 1.00 91.75 99 ALA A O 1
ATOM 761 N N . ASP A 1 100 ? -13.630 -5.945 7.017 1.00 92.88 100 ASP A N 1
ATOM 762 C CA . ASP A 1 100 ? -13.843 -7.060 7.954 1.00 92.88 100 ASP A CA 1
ATOM 763 C C . ASP A 1 100 ? -12.763 -8.152 7.859 1.00 92.88 100 ASP A C 1
ATOM 765 O O . ASP A 1 100 ? -12.580 -8.957 8.780 1.00 92.88 100 ASP A O 1
ATOM 769 N N . ARG A 1 101 ? -12.018 -8.168 6.749 1.00 93.31 101 ARG A N 1
ATOM 770 C CA . ARG A 1 101 ? -10.919 -9.107 6.510 1.00 93.31 101 ARG A CA 1
ATOM 771 C C . ARG A 1 101 ? -9.564 -8.536 6.904 1.00 93.31 101 ARG A C 1
ATOM 773 O O . ARG A 1 101 ? -8.608 -9.306 6.985 1.00 93.31 101 ARG A O 1
ATOM 780 N N . ILE A 1 102 ? -9.459 -7.235 7.166 1.00 93.94 102 ILE A N 1
ATOM 781 C CA . ILE A 1 102 ? -8.215 -6.602 7.605 1.00 93.94 102 ILE A CA 1
ATOM 782 C C . ILE A 1 102 ? -8.034 -6.867 9.101 1.00 93.94 102 ILE A C 1
ATOM 784 O O . ILE A 1 102 ? -8.802 -6.402 9.937 1.00 93.94 102 ILE A O 1
ATOM 788 N N . LEU A 1 103 ? -7.009 -7.650 9.436 1.00 93.38 103 LEU A N 1
ATOM 789 C CA . LEU A 1 103 ? -6.689 -8.033 10.809 1.00 93.38 103 LEU A CA 1
ATOM 790 C C . LEU A 1 103 ? -5.921 -6.944 11.542 1.00 93.38 103 LEU A C 1
ATOM 792 O O . LEU A 1 103 ? -6.222 -6.686 12.701 1.00 93.38 103 LEU A O 1
ATOM 796 N N . CYS A 1 104 ? -4.914 -6.361 10.889 1.00 92.88 104 CYS A N 1
ATOM 797 C CA . CYS A 1 104 ? -4.139 -5.233 11.394 1.00 92.88 104 CYS A CA 1
ATOM 798 C C . CYS A 1 104 ? -3.221 -4.648 10.317 1.00 92.88 104 CYS A C 1
ATOM 800 O O . CYS A 1 104 ? -2.974 -5.265 9.277 1.00 92.88 104 CYS A O 1
ATOM 802 N N . VAL A 1 105 ? -2.684 -3.463 10.591 1.00 92.81 105 VAL A N 1
ATOM 803 C CA . VAL A 1 105 ? -1.590 -2.854 9.829 1.00 92.81 105 VAL A CA 1
ATOM 804 C C . VAL A 1 105 ? -0.321 -2.891 10.671 1.00 92.81 105 VAL A C 1
ATOM 806 O O . VAL A 1 105 ? -0.341 -2.532 11.849 1.00 92.81 105 VAL A O 1
ATOM 809 N N . ASP A 1 106 ? 0.776 -3.330 10.062 1.00 91.25 106 ASP A N 1
ATOM 810 C CA . ASP A 1 106 ? 2.062 -3.523 10.722 1.00 91.25 106 ASP A CA 1
ATOM 811 C C . ASP A 1 106 ? 3.215 -2.865 9.960 1.00 91.25 106 ASP A C 1
ATOM 813 O O . ASP A 1 106 ? 3.231 -2.823 8.727 1.00 91.25 106 ASP A O 1
ATOM 817 N N . VAL A 1 107 ? 4.212 -2.407 10.713 1.00 87.56 107 VAL A N 1
ATOM 818 C CA . VAL A 1 107 ? 5.493 -1.901 10.214 1.00 87.56 107 VAL A CA 1
ATOM 819 C C . VAL A 1 107 ? 6.566 -2.896 10.670 1.00 87.56 107 VAL A C 1
ATOM 821 O O . VAL A 1 107 ? 7.033 -2.831 11.812 1.00 87.56 107 VAL A O 1
ATOM 824 N N . PRO A 1 108 ? 6.951 -3.860 9.813 1.00 76.06 108 PRO A N 1
ATOM 825 C CA . PRO A 1 108 ? 7.669 -5.047 10.271 1.00 76.06 108 PRO A CA 1
ATOM 826 C C . PRO A 1 108 ? 9.109 -4.766 10.715 1.00 76.06 108 PRO A C 1
ATOM 828 O O . PRO A 1 108 ? 9.667 -5.557 11.476 1.00 76.06 108 PRO A O 1
ATOM 831 N N . TYR A 1 109 ? 9.708 -3.640 10.303 1.00 70.81 109 TYR A N 1
ATOM 832 C CA . TYR A 1 109 ? 11.073 -3.266 10.678 1.00 70.81 109 TYR A CA 1
ATOM 833 C C . TYR A 1 109 ? 11.164 -1.800 11.119 1.00 70.81 109 TYR A C 1
ATOM 835 O O . TYR A 1 109 ? 10.709 -0.930 10.376 1.00 70.81 109 TYR A O 1
ATOM 843 N N . PRO A 1 110 ? 11.846 -1.496 12.241 1.00 64.38 110 PRO A N 1
ATOM 844 C CA . PRO A 1 110 ? 12.032 -0.118 12.709 1.00 64.38 110 PRO A CA 1
ATOM 845 C C . PRO A 1 110 ? 12.746 0.798 11.700 1.00 64.38 110 PRO A C 1
ATOM 847 O O . PRO A 1 110 ? 12.501 1.999 11.663 1.00 64.38 110 PRO A O 1
ATOM 850 N N . SER A 1 111 ? 13.630 0.241 10.865 1.00 64.88 111 SER A N 1
ATOM 851 C CA . SER A 1 111 ? 14.382 0.991 9.851 1.00 64.88 111 SER A CA 1
ATOM 852 C C . SER A 1 111 ? 13.648 1.135 8.513 1.00 64.88 111 SER A C 1
ATOM 854 O O . SER A 1 111 ? 14.007 1.998 7.710 1.00 64.88 111 SER A O 1
ATOM 856 N N . ALA A 1 112 ? 12.611 0.332 8.255 1.00 67.25 112 ALA A N 1
ATOM 857 C CA . ALA A 1 112 ? 11.893 0.320 6.982 1.00 67.25 112 ALA A CA 1
ATOM 858 C C . ALA A 1 112 ? 10.776 1.373 6.974 1.00 67.25 112 ALA A C 1
ATOM 860 O O . ALA A 1 112 ? 9.596 1.073 6.844 1.00 67.25 112 ALA A O 1
ATOM 861 N N . THR A 1 113 ? 11.170 2.635 7.117 1.00 70.25 113 THR A N 1
ATOM 862 C CA . THR A 1 113 ? 10.254 3.761 7.364 1.00 70.25 113 THR A CA 1
ATOM 863 C C . THR A 1 113 ? 9.289 4.085 6.217 1.00 70.25 113 THR A C 1
ATOM 865 O O . THR A 1 113 ? 8.301 4.774 6.441 1.00 70.25 113 THR A O 1
ATOM 868 N N . ALA A 1 114 ? 9.545 3.587 5.005 1.00 81.44 114 ALA A N 1
ATOM 869 C CA . ALA A 1 114 ? 8.646 3.710 3.855 1.00 81.44 114 ALA A CA 1
ATOM 870 C C . ALA A 1 114 ? 7.835 2.428 3.581 1.00 81.44 114 ALA A C 1
ATOM 872 O O . ALA A 1 114 ? 7.093 2.371 2.604 1.00 81.44 114 ALA A O 1
ATOM 873 N N . PHE A 1 115 ? 7.980 1.387 4.404 1.00 86.62 115 PHE A N 1
ATOM 874 C CA . PHE A 1 115 ? 7.374 0.080 4.175 1.00 86.62 115 PHE A CA 1
ATOM 875 C C . PHE A 1 115 ? 6.395 -0.277 5.288 1.00 86.62 115 PHE A C 1
ATOM 877 O O . PHE A 1 115 ? 6.716 -0.191 6.471 1.00 86.62 115 PHE A O 1
ATOM 884 N N . PHE A 1 116 ? 5.218 -0.750 4.903 1.00 90.81 116 PHE A N 1
ATOM 885 C CA . PHE A 1 116 ? 4.243 -1.300 5.833 1.00 90.81 116 PHE A CA 1
ATOM 886 C C . PHE A 1 116 ? 3.489 -2.461 5.189 1.00 90.81 116 PHE A C 1
ATOM 888 O O . PHE A 1 116 ? 3.557 -2.709 3.982 1.00 90.81 116 PHE A O 1
ATOM 895 N N . THR A 1 117 ? 2.778 -3.204 6.022 1.00 92.31 117 THR A N 1
ATOM 896 C CA . THR A 1 117 ? 2.026 -4.389 5.627 1.00 92.31 117 THR A CA 1
ATOM 897 C C . THR A 1 117 ? 0.623 -4.335 6.200 1.00 92.31 117 THR A C 1
ATOM 899 O O . THR A 1 117 ? 0.413 -3.840 7.304 1.00 92.31 117 THR A O 1
ATOM 902 N N . VAL A 1 118 ? -0.343 -4.854 5.454 1.00 93.12 118 VAL A N 1
ATOM 903 C CA . VAL A 1 118 ? -1.720 -5.038 5.905 1.00 93.12 118 VAL A CA 1
ATOM 904 C C . VAL A 1 118 ? -1.977 -6.534 5.992 1.00 93.12 118 VAL A C 1
ATOM 906 O O . VAL A 1 118 ? -1.900 -7.258 4.995 1.00 93.12 118 VAL A O 1
ATOM 909 N N . TRP A 1 119 ? -2.246 -7.007 7.203 1.00 92.62 119 TRP A N 1
ATOM 910 C CA . TRP A 1 119 ? -2.549 -8.400 7.478 1.00 92.62 119 TRP A CA 1
ATOM 911 C C . TRP A 1 119 ? -4.002 -8.682 7.137 1.00 92.62 119 TRP A C 1
ATOM 913 O O . TRP A 1 119 ? -4.908 -8.033 7.652 1.00 92.62 119 TRP A O 1
ATOM 923 N N . VAL A 1 120 ? -4.220 -9.664 6.266 1.00 92.56 120 VAL A N 1
ATOM 924 C CA . VAL A 1 120 ? -5.550 -10.025 5.768 1.00 92.56 120 VAL A CA 1
ATOM 925 C C . VAL A 1 120 ? -5.891 -11.448 6.197 1.00 92.56 120 VAL A C 1
ATOM 927 O O . VAL A 1 120 ? -5.078 -12.369 6.059 1.00 92.56 120 VAL A O 1
ATOM 930 N N . ARG A 1 121 ? -7.102 -11.641 6.722 1.00 91.75 121 ARG A N 1
ATOM 931 C CA . ARG A 1 121 ? -7.613 -12.934 7.183 1.00 91.75 121 ARG A CA 1
ATOM 932 C C . ARG A 1 121 ? -7.683 -13.927 6.024 1.00 91.75 121 ARG A C 1
ATOM 934 O O . ARG A 1 121 ? -8.216 -13.622 4.959 1.00 91.75 121 ARG A O 1
ATOM 941 N N . ASP A 1 122 ? -7.109 -15.106 6.254 1.00 87.56 122 ASP A N 1
ATOM 942 C CA . ASP A 1 122 ? -7.007 -16.223 5.297 1.00 87.56 122 ASP A CA 1
ATOM 943 C C . ASP A 1 122 ? -6.401 -15.889 3.920 1.00 87.56 122 ASP A C 1
ATOM 945 O O . ASP A 1 122 ? -6.445 -16.699 3.000 1.00 87.56 122 ASP A O 1
ATOM 949 N N . GLU A 1 123 ? -5.764 -14.722 3.784 1.00 85.44 123 GLU A N 1
ATOM 950 C CA . GLU A 1 123 ? -5.082 -14.291 2.568 1.00 85.44 123 GLU A CA 1
ATOM 951 C C . GLU A 1 123 ? -3.606 -13.933 2.798 1.00 85.44 123 GLU A C 1
ATOM 953 O O . GLU A 1 123 ? -3.165 -13.721 3.937 1.00 85.44 123 GLU A O 1
ATOM 958 N N . PRO A 1 124 ? -2.814 -13.877 1.710 1.00 85.31 124 PRO A N 1
ATOM 959 C CA . PRO A 1 124 ? -1.501 -13.247 1.726 1.00 85.31 124 PRO A CA 1
ATOM 960 C C . PRO A 1 124 ? -1.574 -11.815 2.274 1.00 85.31 124 PRO A C 1
ATOM 962 O O . PRO A 1 124 ? -2.550 -11.104 2.034 1.00 85.31 124 PRO A O 1
ATOM 965 N N . VAL A 1 125 ? -0.522 -11.385 2.972 1.00 89.25 125 VAL A N 1
ATOM 966 C CA . VAL A 1 125 ? -0.397 -9.993 3.434 1.00 89.25 125 VAL A CA 1
ATOM 967 C C . VAL A 1 125 ? -0.331 -9.053 2.235 1.00 89.25 125 VAL A C 1
ATOM 969 O O . VAL A 1 125 ? 0.201 -9.415 1.183 1.00 89.25 125 VAL A O 1
ATOM 972 N N . VAL A 1 126 ? -0.852 -7.840 2.377 1.00 90.56 126 VAL A N 1
ATOM 973 C CA . VAL A 1 126 ? -0.623 -6.781 1.390 1.00 90.56 126 VAL A CA 1
ATOM 974 C C . VAL A 1 126 ? 0.607 -6.007 1.826 1.00 90.56 126 VAL A C 1
ATOM 976 O O . VAL A 1 126 ? 0.605 -5.375 2.875 1.00 90.56 126 VAL A O 1
ATOM 979 N N . SER A 1 127 ? 1.656 -6.061 1.022 1.00 89.75 127 SER A N 1
ATOM 980 C CA . SER A 1 127 ? 2.921 -5.386 1.285 1.00 89.75 127 SER A CA 1
ATOM 981 C C . SER A 1 127 ? 2.992 -4.121 0.456 1.00 89.75 127 SER A C 1
ATOM 983 O O . SER A 1 127 ? 2.847 -4.174 -0.771 1.00 89.75 127 SER A O 1
ATOM 985 N N . VAL A 1 128 ? 3.218 -2.994 1.124 1.00 89.31 128 VAL A N 1
ATOM 986 C CA . VAL A 1 128 ? 3.217 -1.669 0.511 1.00 89.31 128 VAL A CA 1
ATOM 987 C C . VAL A 1 128 ? 4.553 -0.990 0.770 1.00 89.31 128 VAL A C 1
ATOM 989 O O . VAL A 1 128 ? 4.973 -0.819 1.911 1.00 89.31 128 VAL A O 1
ATOM 992 N N . MET A 1 129 ? 5.206 -0.576 -0.312 1.00 88.25 129 MET A N 1
ATOM 993 C CA . MET A 1 129 ? 6.359 0.315 -0.276 1.00 88.25 129 MET A CA 1
ATOM 994 C C . MET A 1 129 ? 5.900 1.692 -0.749 1.00 88.25 129 MET A C 1
ATOM 996 O O . MET A 1 129 ? 5.639 1.890 -1.938 1.00 88.25 129 MET A O 1
ATOM 1000 N N . ALA A 1 130 ? 5.780 2.636 0.176 1.00 86.38 130 ALA A N 1
ATOM 1001 C CA . ALA A 1 130 ? 5.486 4.025 -0.131 1.00 86.38 130 ALA A CA 1
ATOM 1002 C C . ALA A 1 130 ? 6.677 4.707 -0.823 1.00 86.38 130 ALA A C 1
ATOM 1004 O O . ALA A 1 130 ? 7.799 4.206 -0.832 1.00 86.38 130 ALA A O 1
ATOM 1005 N N . ILE A 1 131 ? 6.417 5.870 -1.416 1.00 80.38 131 ILE A N 1
ATOM 1006 C CA . ILE A 1 131 ? 7.424 6.674 -2.129 1.00 80.38 131 ILE A CA 1
ATOM 1007 C C . ILE A 1 131 ? 8.421 7.300 -1.157 1.00 80.38 131 ILE A C 1
ATOM 1009 O O . ILE A 1 131 ? 9.605 7.433 -1.459 1.00 80.38 131 ILE A O 1
ATOM 1013 N N . SER A 1 132 ? 7.941 7.649 0.030 1.00 80.81 132 SER A N 1
ATOM 1014 C CA . SER A 1 132 ? 8.735 8.239 1.090 1.00 80.81 132 SER A CA 1
ATOM 1015 C C . SER A 1 132 ? 8.215 7.795 2.451 1.00 80.81 132 SER A C 1
ATOM 1017 O O . SER A 1 132 ? 7.101 7.280 2.587 1.00 80.81 132 SER A O 1
ATOM 1019 N N . ARG A 1 133 ? 9.025 8.038 3.483 1.00 83.06 133 ARG A N 1
ATOM 1020 C CA . ARG A 1 133 ? 8.615 7.864 4.879 1.00 83.06 133 ARG A CA 1
ATOM 1021 C C . ARG A 1 133 ? 7.355 8.666 5.205 1.00 83.06 133 ARG A C 1
ATOM 1023 O O . ARG A 1 133 ? 6.449 8.144 5.839 1.00 83.06 133 ARG A O 1
ATOM 1030 N N . LEU A 1 134 ? 7.282 9.914 4.741 1.00 82.31 134 LEU A N 1
ATOM 1031 C CA . LEU A 1 134 ? 6.132 10.777 5.000 1.00 82.31 134 LEU A CA 1
ATOM 1032 C C . LEU A 1 134 ? 4.853 10.211 4.366 1.00 82.31 134 LEU A C 1
ATOM 1034 O O . LEU A 1 134 ? 3.805 10.207 5.006 1.00 82.31 134 LEU A O 1
ATOM 1038 N N . ALA A 1 135 ? 4.943 9.692 3.139 1.00 84.19 135 ALA A N 1
ATOM 1039 C CA . ALA A 1 135 ? 3.813 9.053 2.470 1.00 84.19 135 ALA A CA 1
ATOM 1040 C C . ALA A 1 135 ? 3.363 7.772 3.197 1.00 84.19 135 ALA A C 1
ATOM 1042 O O . ALA A 1 135 ? 2.163 7.538 3.339 1.00 84.19 135 ALA A O 1
ATOM 1043 N N . ALA A 1 136 ? 4.307 6.965 3.702 1.00 87.44 136 ALA A N 1
ATOM 1044 C CA . ALA A 1 136 ? 3.983 5.804 4.533 1.00 87.44 136 ALA A CA 1
ATOM 1045 C C . ALA A 1 136 ? 3.273 6.221 5.826 1.00 87.44 136 ALA A C 1
ATOM 1047 O O . ALA A 1 136 ? 2.218 5.679 6.137 1.00 87.44 136 ALA A O 1
ATOM 1048 N N . GLU A 1 137 ? 3.801 7.219 6.539 1.00 87.12 137 GLU A N 1
ATOM 1049 C CA . GLU A 1 137 ? 3.189 7.761 7.757 1.00 87.12 137 GLU A CA 1
ATOM 1050 C C . GLU A 1 137 ? 1.756 8.243 7.497 1.00 87.12 137 GLU A C 1
ATOM 1052 O O . GLU A 1 137 ? 0.842 7.853 8.218 1.00 87.12 137 GLU A O 1
ATOM 1057 N N . GLN A 1 138 ? 1.524 9.030 6.443 1.00 88.50 138 GLN A N 1
ATOM 1058 C CA . GLN A 1 138 ? 0.181 9.508 6.093 1.00 88.50 138 GLN A CA 1
ATOM 1059 C C . GLN A 1 138 ? -0.777 8.368 5.730 1.00 88.50 138 GLN A C 1
ATOM 1061 O O . GLN A 1 138 ? -1.935 8.389 6.146 1.00 88.50 138 GLN A O 1
ATOM 1066 N N . CY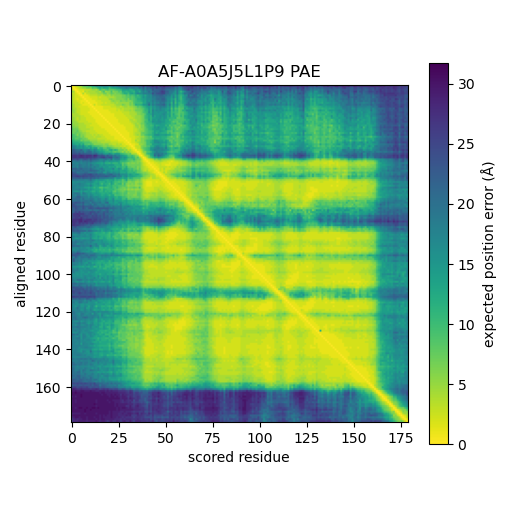S A 1 139 ? -0.302 7.365 4.988 1.00 90.50 139 CYS A N 1
ATOM 1067 C CA . CYS A 1 139 ? -1.120 6.212 4.629 1.00 90.50 139 CYS A CA 1
ATOM 1068 C C . CYS A 1 139 ? -1.480 5.373 5.861 1.00 90.50 139 CYS A C 1
ATOM 1070 O O . CYS A 1 139 ? -2.631 4.970 6.008 1.00 90.50 139 CYS A O 1
ATOM 1072 N N . VAL A 1 140 ? -0.523 5.133 6.763 1.00 91.56 140 VAL A N 1
ATOM 1073 C CA . VAL A 1 140 ? -0.765 4.392 8.010 1.00 91.56 140 VAL A CA 1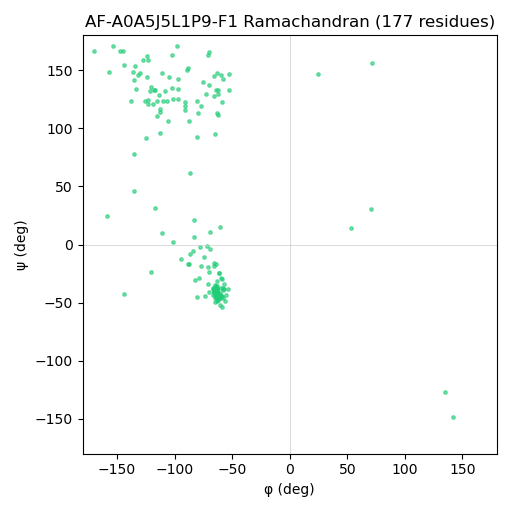
ATOM 1074 C C . VAL A 1 140 ? -1.697 5.173 8.935 1.00 91.56 140 VAL A C 1
ATOM 1076 O O . VAL A 1 140 ? -2.570 4.563 9.541 1.00 91.56 140 VAL A O 1
ATOM 1079 N N . VAL A 1 141 ? -1.583 6.505 9.003 1.00 90.38 141 VAL A N 1
ATOM 1080 C CA . VAL A 1 141 ? -2.527 7.358 9.747 1.00 90.38 141 VAL A CA 1
ATOM 1081 C C . VAL A 1 141 ? -3.945 7.223 9.201 1.00 90.38 141 VAL A C 1
ATOM 1083 O O . VAL A 1 141 ? -4.871 7.051 9.986 1.00 90.38 141 VAL A O 1
ATOM 1086 N N . GLU A 1 142 ? -4.132 7.261 7.880 1.00 91.56 142 GLU A N 1
ATOM 1087 C CA . GLU A 1 142 ? -5.471 7.100 7.303 1.00 91.56 142 GLU A CA 1
ATOM 1088 C C . GLU A 1 142 ? -6.014 5.685 7.544 1.00 91.56 142 GLU A C 1
ATOM 1090 O O . GLU A 1 142 ? -7.182 5.519 7.885 1.00 91.56 142 GLU A O 1
ATOM 1095 N N . LEU A 1 143 ? -5.162 4.658 7.462 1.00 91.44 143 LEU A N 1
ATOM 1096 C CA . LEU A 1 143 ? -5.543 3.287 7.809 1.00 91.44 143 LEU A CA 1
ATOM 1097 C C . LEU A 1 143 ? -5.922 3.139 9.286 1.00 91.44 143 LEU A C 1
ATOM 1099 O O . LEU A 1 143 ? -6.845 2.391 9.594 1.00 91.44 143 LEU A O 1
ATOM 1103 N N . ALA A 1 144 ? -5.259 3.868 10.187 1.00 89.94 144 ALA A N 1
ATOM 1104 C CA . ALA A 1 144 ? -5.529 3.849 11.624 1.00 89.94 144 ALA A CA 1
ATOM 1105 C C . ALA A 1 144 ? -6.952 4.304 11.976 1.00 89.94 144 ALA A C 1
ATOM 1107 O O . ALA A 1 144 ? -7.470 3.950 13.033 1.00 89.94 144 ALA A O 1
ATOM 1108 N N . LEU A 1 145 ? -7.584 5.099 11.104 1.00 87.38 145 LEU A N 1
ATOM 1109 C CA . LEU A 1 145 ? -8.965 5.549 11.286 1.00 87.38 145 LEU A CA 1
ATOM 1110 C C . LEU A 1 145 ? -9.976 4.413 11.106 1.00 87.38 145 LEU A C 1
ATOM 1112 O O . LEU A 1 145 ? -11.086 4.496 11.629 1.00 87.38 145 LEU A O 1
ATOM 1116 N N . HIS A 1 146 ? -9.601 3.369 10.366 1.00 86.44 146 HIS A N 1
ATOM 1117 C CA . HIS A 1 146 ? -10.509 2.308 9.931 1.00 86.44 146 HIS A CA 1
ATOM 1118 C C . HIS A 1 146 ? -10.092 0.919 10.420 1.00 86.44 146 HIS A C 1
ATOM 1120 O O . HIS A 1 146 ? -10.932 0.025 10.526 1.00 86.44 146 HIS A O 1
ATOM 1126 N N . HIS A 1 147 ? -8.809 0.723 10.725 1.00 88.69 147 HIS A N 1
ATOM 1127 C CA . HIS A 1 147 ? -8.231 -0.588 10.982 1.00 88.69 147 HIS A CA 1
ATOM 1128 C C . HIS A 1 147 ? -7.302 -0.576 12.202 1.00 88.69 147 HIS A C 1
ATOM 1130 O O . HIS A 1 147 ? -6.632 0.422 12.476 1.00 88.69 147 HIS A O 1
ATOM 1136 N N . PRO A 1 148 ? -7.220 -1.698 12.935 1.00 89.25 148 PRO A N 1
ATOM 1137 C CA . PRO A 1 148 ? -6.304 -1.826 14.060 1.00 89.25 148 PRO A CA 1
ATOM 1138 C C . PRO A 1 148 ? -4.837 -1.778 13.603 1.00 89.25 148 PRO A C 1
ATOM 1140 O O . PRO A 1 148 ? -4.468 -2.292 12.545 1.00 89.25 148 PRO A O 1
ATOM 1143 N N . LEU A 1 149 ? -3.985 -1.188 14.439 1.00 90.75 149 LEU A N 1
ATOM 1144 C CA . LEU A 1 149 ? -2.542 -1.082 14.225 1.00 90.75 149 LEU A CA 1
ATOM 1145 C C . LEU A 1 149 ? -1.779 -1.956 15.225 1.00 90.75 149 LEU A C 1
ATOM 1147 O O . LEU A 1 149 ? -2.185 -2.090 16.382 1.00 90.75 149 LEU A O 1
ATOM 1151 N N . THR A 1 150 ? -0.634 -2.497 14.810 1.00 90.50 150 THR A N 1
ATOM 1152 C CA . THR A 1 150 ? 0.340 -3.078 15.747 1.00 90.50 150 THR A CA 1
ATOM 1153 C C . THR A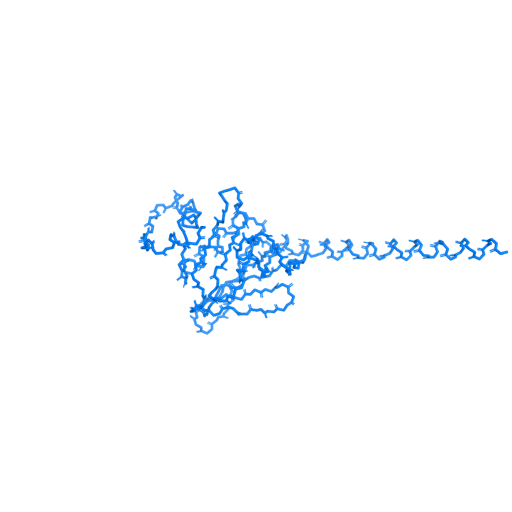 1 150 ? 1.039 -1.983 16.568 1.00 90.50 150 THR A C 1
ATOM 1155 O O . THR A 1 150 ? 1.034 -0.817 16.164 1.00 90.50 150 THR A O 1
ATOM 1158 N N . PRO A 1 151 ? 1.698 -2.313 17.698 1.00 89.00 151 PRO A N 1
ATOM 1159 C CA . PRO A 1 151 ? 2.456 -1.334 18.482 1.00 89.00 151 PRO A CA 1
ATOM 1160 C C . PRO A 1 151 ? 3.495 -0.552 17.665 1.00 89.00 151 PRO A C 1
ATOM 1162 O O . PRO A 1 151 ? 3.617 0.654 17.831 1.00 89.00 151 PRO A O 1
ATOM 1165 N N . ARG A 1 152 ? 4.177 -1.200 16.713 1.00 85.38 152 ARG A N 1
ATOM 1166 C CA . ARG A 1 152 ? 5.170 -0.547 15.839 1.00 85.38 152 ARG A CA 1
ATOM 1167 C C . ARG A 1 152 ? 4.535 0.418 14.843 1.00 85.38 152 ARG A C 1
ATOM 1169 O O . ARG A 1 152 ? 5.056 1.503 14.603 1.00 85.38 152 ARG A O 1
ATOM 1176 N N . ALA A 1 153 ? 3.397 0.038 14.265 1.00 87.56 153 ALA A N 1
ATOM 1177 C CA . ALA A 1 153 ? 2.634 0.948 13.420 1.00 87.56 153 ALA A CA 1
ATOM 1178 C C . ALA A 1 153 ? 2.103 2.139 14.237 1.00 87.56 153 ALA A C 1
ATOM 1180 O O . ALA A 1 153 ? 2.140 3.275 13.766 1.00 87.56 153 ALA A O 1
ATOM 1181 N N . TRP A 1 154 ? 1.701 1.906 15.491 1.00 86.81 154 TRP A N 1
ATOM 1182 C CA . TRP A 1 154 ? 1.359 2.973 16.428 1.00 86.81 154 TRP A CA 1
ATOM 1183 C C . TRP A 1 154 ? 2.539 3.881 16.762 1.00 86.81 154 TRP A C 1
ATOM 1185 O O . TRP A 1 154 ? 2.341 5.087 16.818 1.00 86.81 154 TRP A O 1
ATOM 1195 N N . GLU A 1 155 ? 3.750 3.356 16.947 1.00 83.81 155 GLU A N 1
ATOM 1196 C CA . GLU A 1 155 ? 4.961 4.164 17.148 1.00 83.81 155 GLU A CA 1
ATOM 1197 C C . GLU A 1 155 ? 5.232 5.070 15.942 1.00 83.81 155 GLU A C 1
ATOM 1199 O O . GLU A 1 155 ? 5.503 6.259 16.115 1.00 83.81 155 GLU A O 1
ATOM 1204 N N . LEU A 1 156 ? 5.086 4.548 14.718 1.00 82.31 156 LEU A N 1
ATOM 1205 C CA . LEU A 1 156 ? 5.222 5.338 13.491 1.00 82.31 156 LEU A CA 1
ATOM 1206 C C . LEU A 1 156 ? 4.204 6.496 13.454 1.00 82.31 156 LEU A C 1
ATOM 1208 O O . LEU A 1 156 ? 4.570 7.639 13.176 1.00 82.31 156 LEU A O 1
ATOM 1212 N N . VAL A 1 157 ? 2.942 6.219 13.795 1.00 82.00 157 VAL A N 1
ATOM 1213 C CA . VAL A 1 157 ? 1.883 7.237 13.903 1.00 82.00 157 VAL A CA 1
ATOM 1214 C C . VAL A 1 157 ? 2.180 8.228 15.032 1.00 82.00 157 VAL A C 1
ATOM 1216 O O . VAL A 1 157 ? 2.094 9.439 14.840 1.00 82.00 157 VAL A O 1
ATOM 1219 N N . ALA A 1 158 ? 2.579 7.745 16.204 1.00 77.19 158 ALA A N 1
ATOM 1220 C CA . ALA A 1 158 ? 2.886 8.571 17.361 1.00 77.19 158 ALA A CA 1
ATOM 1221 C C . ALA A 1 158 ? 4.067 9.505 17.087 1.00 77.19 158 ALA A C 1
ATOM 1223 O O . ALA A 1 158 ? 3.995 10.666 17.465 1.00 77.19 158 ALA A O 1
ATOM 1224 N N . HIS A 1 159 ? 5.105 9.075 16.367 1.00 71.75 159 HIS A N 1
ATOM 1225 C CA . HIS A 1 159 ? 6.196 9.959 15.944 1.00 71.75 159 HIS A CA 1
ATOM 1226 C C . HIS A 1 159 ? 5.709 11.123 15.076 1.00 71.75 159 HIS A C 1
ATOM 1228 O O . HIS A 1 159 ? 6.187 12.248 15.235 1.00 71.75 159 HIS A O 1
ATOM 1234 N N . ARG A 1 160 ? 4.719 10.891 14.205 1.00 69.50 160 ARG A N 1
ATOM 1235 C CA . ARG A 1 160 ? 4.081 11.958 13.425 1.00 69.50 160 ARG A CA 1
ATOM 1236 C C . ARG A 1 160 ? 3.312 12.937 14.320 1.00 69.50 160 ARG A C 1
ATOM 1238 O O . ARG A 1 160 ? 3.351 14.141 14.073 1.00 69.50 160 ARG A O 1
ATOM 1245 N N . TYR A 1 161 ? 2.646 12.432 15.359 1.00 64.31 161 TYR A N 1
ATOM 1246 C CA . TYR A 1 161 ? 1.838 13.227 16.291 1.00 64.31 161 TYR A CA 1
ATOM 1247 C C . TYR A 1 161 ? 2.599 13.792 17.496 1.00 64.31 161 TYR A C 1
ATOM 1249 O O . TYR A 1 161 ? 2.098 14.719 18.116 1.00 64.31 161 TYR A O 1
ATOM 1257 N N . GLN A 1 162 ? 3.794 13.319 17.850 1.00 56.16 162 GLN A N 1
ATOM 1258 C CA . GLN A 1 162 ? 4.601 13.860 18.954 1.00 56.16 162 GLN A CA 1
ATOM 1259 C C . GLN A 1 162 ? 5.252 15.208 18.609 1.00 56.16 162 GLN A C 1
ATOM 1261 O O . GLN A 1 162 ? 5.663 15.931 19.509 1.00 56.16 162 GLN A O 1
ATOM 1266 N N . GLY A 1 163 ? 5.213 15.627 17.340 1.00 51.50 163 GLY A N 1
ATOM 1267 C CA . GLY A 1 163 ? 5.319 17.045 16.973 1.00 51.50 163 GLY A CA 1
ATOM 1268 C C . GLY A 1 163 ? 4.074 17.886 17.322 1.00 51.50 163 GLY A C 1
ATOM 1269 O O . GLY A 1 163 ? 4.068 19.082 17.052 1.00 51.50 163 GLY A O 1
ATOM 1270 N N . GLY A 1 164 ? 3.018 17.284 17.891 1.00 38.53 164 GLY A N 1
ATOM 1271 C CA . GLY A 1 164 ? 1.691 17.880 18.110 1.00 38.53 164 GLY A CA 1
ATOM 1272 C C . GLY A 1 164 ? 0.812 17.231 19.205 1.00 38.53 164 GLY A C 1
ATOM 1273 O O . GLY A 1 164 ? -0.406 17.358 19.144 1.00 38.53 164 GLY A O 1
ATOM 1274 N N . GLY A 1 165 ? 1.388 16.554 20.209 1.00 36.44 165 GLY A N 1
ATOM 1275 C CA . GLY A 1 165 ? 0.732 16.285 21.501 1.00 36.44 165 GLY A CA 1
ATOM 1276 C C . GLY A 1 165 ? -0.440 15.286 21.573 1.00 36.44 165 GLY A C 1
ATOM 1277 O O . GLY A 1 165 ? -1.289 15.461 22.444 1.00 36.44 165 GLY A O 1
ATOM 1278 N N . TYR A 1 166 ? -0.517 14.238 20.740 1.00 40.16 166 TYR A N 1
ATOM 1279 C CA . TYR A 1 166 ? -1.573 13.209 20.862 1.00 40.16 166 TYR A CA 1
ATOM 1280 C C . TYR A 1 166 ? -1.028 11.824 21.253 1.00 40.16 166 TYR A C 1
ATOM 1282 O O . TYR A 1 166 ? -0.127 11.300 20.600 1.00 40.16 166 TYR A O 1
ATOM 1290 N N . VAL A 1 167 ? -1.602 11.215 22.300 1.00 45.28 167 VAL A N 1
ATOM 1291 C CA . VAL A 1 167 ? -1.344 9.830 22.742 1.00 45.28 167 VAL A CA 1
ATOM 1292 C C . VAL A 1 167 ? -2.618 9.005 22.502 1.00 45.28 167 VAL A C 1
ATOM 1294 O O . VAL A 1 167 ? -3.627 9.281 23.155 1.00 45.28 167 VAL A O 1
ATOM 1297 N N . PRO A 1 168 ? -2.630 8.012 21.594 1.00 47.97 168 PRO A N 1
ATOM 1298 C CA . PRO A 1 168 ? -3.815 7.196 21.359 1.00 47.97 168 PRO A CA 1
ATOM 1299 C C . PRO A 1 168 ? -3.887 5.976 22.292 1.00 47.97 168 PRO A C 1
ATOM 1301 O O . PRO A 1 168 ? -2.880 5.436 22.750 1.00 47.97 168 PRO A O 1
ATOM 1304 N N . ARG A 1 169 ? -5.128 5.543 22.557 1.00 43.16 169 ARG A N 1
ATOM 1305 C CA . ARG A 1 169 ? -5.494 4.347 23.331 1.00 43.16 169 ARG A CA 1
ATOM 1306 C C . ARG A 1 169 ? -4.898 3.081 22.708 1.00 43.16 169 ARG A C 1
ATOM 1308 O O . ARG A 1 169 ? -5.230 2.727 21.581 1.00 43.16 169 ARG A O 1
ATOM 1315 N N . VAL A 1 170 ? -4.109 2.357 23.497 1.00 43.94 170 VAL A N 1
ATOM 1316 C CA . VAL A 1 170 ? -3.682 0.981 23.216 1.00 43.94 170 VAL A CA 1
ATOM 1317 C C . VAL A 1 170 ? -4.920 0.081 23.189 1.00 43.94 170 VAL A C 1
ATOM 1319 O O . VAL A 1 170 ? -5.572 -0.110 24.215 1.00 43.94 170 VAL A O 1
ATOM 1322 N N . VAL A 1 171 ? -5.263 -0.470 22.025 1.00 44.09 171 VAL A N 1
ATOM 1323 C CA . VAL A 1 171 ? -6.267 -1.536 21.925 1.00 44.09 171 VAL A CA 1
ATOM 1324 C C . VAL A 1 171 ? -5.550 -2.876 22.110 1.00 44.09 171 VAL A C 1
ATOM 1326 O O . VAL A 1 171 ? -4.799 -3.289 21.239 1.00 44.09 171 VAL A O 1
ATOM 1329 N N . SER A 1 172 ? -5.766 -3.454 23.298 1.00 37.66 172 SER A N 1
ATOM 1330 C CA . SER A 1 172 ? -5.627 -4.836 23.808 1.00 37.66 172 SER A CA 1
ATOM 1331 C C . SER A 1 172 ? -4.661 -5.872 23.168 1.00 37.66 172 SER A C 1
ATOM 1333 O O . SER A 1 172 ? -4.516 -5.953 21.952 1.00 37.66 172 SER A O 1
ATOM 1335 N N . PRO A 1 173 ? -4.070 -6.778 23.979 1.00 38.44 173 PRO A N 1
ATOM 1336 C CA . PRO A 1 173 ? -2.854 -7.546 23.682 1.00 38.44 173 PRO A CA 1
ATOM 1337 C C . PRO A 1 173 ? -3.027 -8.831 22.843 1.00 38.44 173 PRO A C 1
ATOM 1339 O O . PRO A 1 173 ? -2.133 -9.676 22.831 1.00 38.44 173 PRO A O 1
ATOM 1342 N N . ASP A 1 174 ? -4.110 -8.993 22.082 1.00 40.88 174 ASP A N 1
ATOM 1343 C CA . ASP A 1 174 ? -4.358 -10.244 21.338 1.00 40.88 174 ASP A CA 1
ATOM 1344 C C . ASP A 1 174 ? -3.529 -10.402 20.045 1.00 40.88 174 ASP A C 1
ATOM 1346 O O . ASP A 1 174 ? -3.566 -11.447 19.394 1.00 40.88 174 ASP A O 1
ATOM 1350 N N . VAL A 1 175 ? -2.707 -9.409 19.687 1.00 45.31 175 VAL A N 1
ATOM 1351 C CA . VAL A 1 175 ? -1.824 -9.454 18.501 1.00 4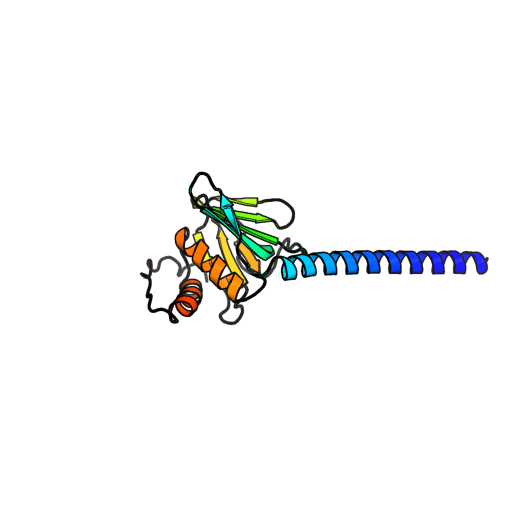5.31 175 VAL A CA 1
ATOM 1352 C C . VAL A 1 175 ? -0.494 -10.184 18.780 1.00 45.31 175 VAL A C 1
ATOM 1354 O O . VAL A 1 175 ? 0.269 -10.465 17.859 1.00 45.31 175 VAL A O 1
ATOM 1357 N N . ALA A 1 176 ? -0.225 -10.591 20.025 1.00 39.53 176 ALA A N 1
ATOM 1358 C CA . ALA A 1 176 ? 1.019 -11.261 20.429 1.00 39.53 176 ALA A CA 1
ATOM 1359 C C . ALA A 1 176 ? 1.209 -12.702 19.886 1.00 39.53 176 ALA A C 1
ATO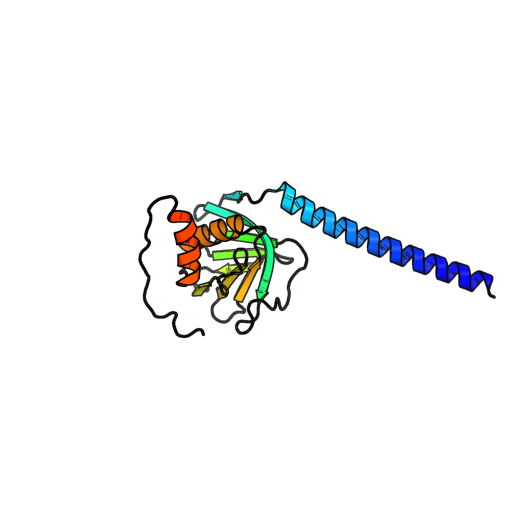M 1361 O O . ALA A 1 176 ? 2.110 -13.406 20.332 1.00 39.53 176 ALA A O 1
ATOM 1362 N N . ARG A 1 177 ? 0.379 -13.170 18.942 1.00 43.66 177 ARG A N 1
ATOM 1363 C CA . ARG A 1 177 ? 0.453 -14.533 18.373 1.00 43.66 177 ARG A CA 1
ATOM 1364 C C . ARG A 1 177 ? 0.910 -14.608 16.912 1.00 43.66 177 ARG A C 1
ATOM 1366 O O . ARG A 1 177 ? 0.821 -15.678 16.319 1.00 43.66 177 ARG A O 1
ATOM 1373 N N . PHE A 1 178 ? 1.393 -13.511 16.329 1.00 42.78 178 PHE A N 1
ATOM 1374 C CA . PHE A 1 178 ? 1.828 -13.473 14.922 1.00 42.78 178 PHE A CA 1
ATOM 1375 C C . PHE A 1 178 ? 3.326 -13.166 14.736 1.00 42.78 178 PHE A C 1
ATOM 1377 O O . PHE A 1 178 ? 3.704 -12.556 13.737 1.00 42.78 178 PHE A O 1
ATOM 1384 N N . SER A 1 179 ? 4.169 -13.587 15.685 1.00 37.34 179 SER A N 1
ATOM 1385 C CA . SER A 1 179 ? 5.638 -13.613 15.560 1.00 37.34 179 SER A CA 1
ATOM 1386 C C . SER A 1 179 ? 6.151 -15.022 15.300 1.00 37.34 179 SER A C 1
ATOM 1388 O O . SER A 1 179 ? 5.740 -15.909 16.083 1.00 37.34 179 SER A O 1
#

Secondary structure (DSSP, 8-state):
-HHHHHHHHHH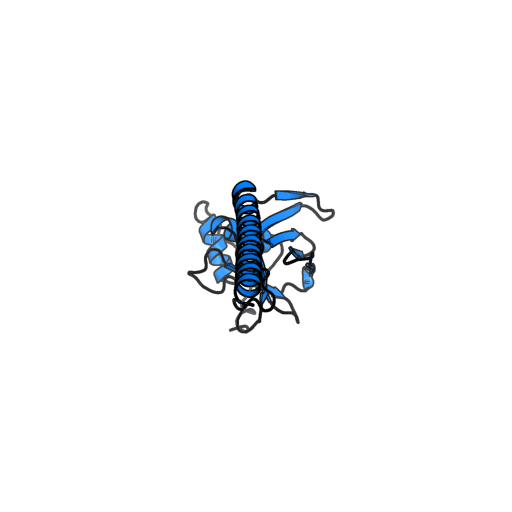HHHHHHHHHHHHHHHHHHHHHHHHHH-S--EEEEETTEEEEEEEEEEEEEEPSS-TTSBTT--SSPEEEEEETTEEEE-SSS-EEEEGGGEEEEE---TT-TTEEEEEETTS-EEEEEESSHHHHHHHHHHHHTTS-B-HHHHHHHHHHHTTTT-------STTTT--

Foldseek 3Di:
DVVVVVVVVVVVVVVVVVVVVVVVVVLVVQVVVLVVVPQDWDWDDDPQGIKTKGKFCWKAFAALVGRVHRVPTQNGIKIWIQDLQAIWICRPDIDGAGLVQFAEKEDPDLPLLQWIWTHGHPGGIIITGGPDSVSSLVVLVSCVVRGHYDVSSQVSVVVVCVVPDDDDDDDDDPVVPSD

Radius of gyration: 20.68 Å; Cα contacts (8 Å, |Δi|>4): 310; chains: 1; bounding box: 50×34×71 Å